Protein AF-B3ERR7-F1 (afdb_monomer_lite)

Foldseek 3Di:
DVVVVVVVVVVVVVVVVVVVVVVLVVLQAADDDPDLLRLLVQLLVLLVQLVVDDDPSNLSSLSSNNNSDDLAQVSVVVSQALQDDDQAREAAPPPPPPQDWDQQPLAARDGHYHYDPDPVPGPVVSVVSPPDPCPVSCVPSPSCPVQVSQQVSCVSRPVLSSLSSLLRNQFRAAAREQVSLVVNARHDDPDLSSLVSLVVDDLSRLLSSLLRNLHYPPSVVCPVVLVVSLVVSCVRPVSSSVSNVVSSVVSVVVVVPDPPPD

Structure (mmCIF, N/CA/C/O backbone):
data_AF-B3ERR7-F1
#
_entry.id   AF-B3ERR7-F1
#
loop_
_atom_site.group_PDB
_atom_site.id
_atom_site.type_symbol
_atom_site.label_atom_id
_atom_site.label_alt_id
_atom_site.label_comp_id
_atom_site.label_asym_id
_atom_site.label_entity_id
_atom_site.label_seq_id
_atom_site.pdbx_PDB_ins_code
_atom_site.Cartn_x
_atom_site.Cartn_y
_atom_site.Cartn_z
_atom_site.occupancy
_atom_site.B_iso_or_equiv
_atom_site.auth_seq_id
_atom_site.auth_comp_id
_atom_site.auth_asym_id
_atom_site.auth_atom_id
_atom_site.pdbx_PDB_model_num
ATOM 1 N N . MET A 1 1 ? -46.313 -15.907 28.725 1.00 54.97 1 MET A N 1
ATOM 2 C CA . MET A 1 1 ? -45.774 -14.521 28.762 1.00 54.97 1 MET A CA 1
ATOM 3 C C . MET A 1 1 ? -44.252 -14.434 28.914 1.00 54.97 1 MET A C 1
ATOM 5 O O . MET A 1 1 ? -43.647 -13.732 28.117 1.00 54.97 1 MET A O 1
ATOM 9 N N . LYS A 1 2 ? -43.607 -15.159 29.847 1.00 57.12 2 LYS A N 1
ATOM 10 C CA . LYS A 1 2 ? -42.141 -15.091 30.083 1.00 57.12 2 LYS A CA 1
ATOM 11 C C . LYS A 1 2 ? -41.253 -15.286 28.838 1.00 57.12 2 LYS A C 1
ATOM 13 O O . LYS A 1 2 ? -40.270 -14.571 28.690 1.00 57.12 2 LYS A O 1
ATOM 18 N N . ASN A 1 3 ? -41.604 -16.198 27.928 1.00 62.94 3 ASN A N 1
ATOM 19 C CA . ASN A 1 3 ? -40.780 -16.460 26.739 1.00 62.94 3 ASN A CA 1
ATOM 20 C C . ASN A 1 3 ? -40.865 -15.337 25.694 1.00 62.94 3 ASN A C 1
ATOM 22 O O . ASN A 1 3 ? -39.843 -14.968 25.130 1.00 62.94 3 ASN A O 1
ATOM 26 N N . LYS A 1 4 ? -42.039 -14.717 25.500 1.00 62.50 4 LYS A N 1
ATOM 27 C CA . LYS A 1 4 ? -42.208 -13.590 24.562 1.00 62.50 4 LYS A CA 1
ATOM 28 C C . LYS A 1 4 ? -41.375 -12.368 24.971 1.00 62.50 4 LYS A C 1
ATOM 30 O O . LYS A 1 4 ? -40.788 -11.725 24.110 1.00 62.50 4 LYS A O 1
ATOM 35 N N . LEU A 1 5 ? -41.260 -12.101 26.275 1.00 70.81 5 LEU A N 1
ATOM 36 C CA . LEU A 1 5 ? -40.432 -11.009 26.795 1.00 70.81 5 LEU A CA 1
ATOM 37 C C . LEU A 1 5 ? -38.931 -11.264 26.562 1.00 70.81 5 LEU A C 1
ATOM 39 O O . LEU A 1 5 ? -38.217 -10.353 26.159 1.00 70.81 5 LEU A O 1
ATOM 43 N N . LYS A 1 6 ? -38.459 -12.509 26.729 1.00 71.94 6 LYS A N 1
ATOM 44 C CA . LYS A 1 6 ? -37.058 -12.885 26.454 1.00 71.94 6 LYS A CA 1
ATOM 45 C C . LYS A 1 6 ? -36.672 -12.694 24.983 1.00 71.94 6 LYS A C 1
ATOM 47 O O . LYS A 1 6 ? -35.605 -12.153 24.711 1.00 71.94 6 LYS A O 1
ATOM 52 N N . TYR A 1 7 ? -37.538 -13.089 24.047 1.00 77.69 7 TYR A N 1
ATOM 53 C CA . TYR A 1 7 ? -37.285 -12.886 22.614 1.00 77.69 7 TYR A CA 1
ATOM 54 C C . TYR A 1 7 ? -37.274 -11.405 22.226 1.00 77.69 7 TYR A C 1
ATOM 56 O O . TYR A 1 7 ? -36.440 -10.999 21.423 1.00 77.69 7 TYR A O 1
ATOM 64 N N . LEU A 1 8 ? -38.142 -10.590 22.834 1.00 79.50 8 LEU A N 1
ATOM 65 C CA . LEU A 1 8 ? -38.173 -9.148 22.590 1.00 79.50 8 LEU A CA 1
ATOM 66 C C . LEU A 1 8 ? -36.875 -8.464 23.053 1.00 79.50 8 LEU A C 1
ATOM 68 O O . LEU A 1 8 ? -36.315 -7.649 22.325 1.00 79.50 8 LEU A O 1
ATOM 72 N N . VAL A 1 9 ? -36.358 -8.839 24.230 1.00 79.44 9 VAL A N 1
ATOM 73 C CA . VAL A 1 9 ? -35.077 -8.324 24.747 1.00 79.44 9 VAL A CA 1
ATOM 74 C C . VAL A 1 9 ? -33.904 -8.764 23.867 1.00 79.44 9 VAL A C 1
ATOM 76 O O . VAL A 1 9 ? -33.027 -7.954 23.578 1.00 79.44 9 VAL A O 1
ATOM 79 N N . LEU A 1 10 ? -33.899 -10.011 23.383 1.00 80.69 10 LEU A N 1
ATOM 80 C CA . LEU A 1 10 ? -32.856 -10.507 22.481 1.00 80.69 10 LEU A CA 1
ATOM 81 C C . LEU A 1 10 ? -32.859 -9.761 21.134 1.00 80.69 10 LEU A C 1
ATOM 83 O O . LEU A 1 10 ? -31.805 -9.359 20.654 1.00 80.69 10 LEU A O 1
ATOM 87 N N . 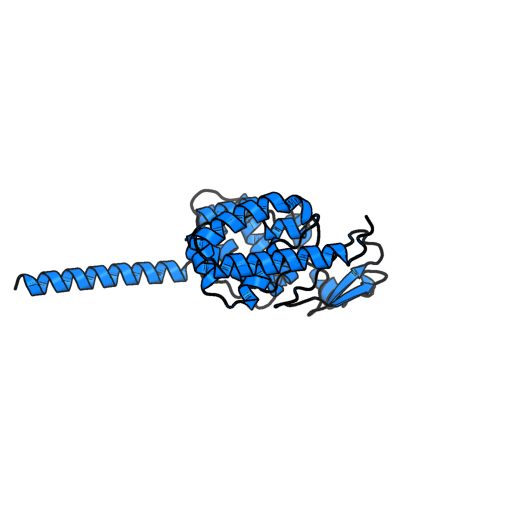LEU A 1 11 ? -34.038 -9.514 20.555 1.00 76.69 11 LEU A N 1
ATOM 88 C CA . LEU A 1 11 ? -34.196 -8.731 19.323 1.00 76.69 11 LEU A CA 1
ATOM 89 C C . LEU A 1 11 ? -33.764 -7.271 19.496 1.00 76.69 11 LEU A C 1
ATOM 91 O O . LEU A 1 11 ? -33.140 -6.706 18.599 1.00 76.69 11 LEU A O 1
ATOM 95 N N . LEU A 1 12 ? -34.061 -6.655 20.643 1.00 76.88 12 LEU A N 1
ATOM 96 C CA . LEU A 1 12 ? -33.599 -5.302 20.963 1.00 76.88 12 LEU A CA 1
ATOM 97 C C . LEU A 1 12 ? -32.074 -5.252 21.115 1.00 76.88 12 LEU A C 1
ATOM 99 O O . LEU A 1 12 ? -31.444 -4.355 20.564 1.00 76.88 12 LEU A O 1
ATOM 103 N N . LEU A 1 13 ? -31.469 -6.238 21.783 1.00 75.62 13 LEU A N 1
ATOM 104 C CA . LEU A 1 13 ? -30.012 -6.345 21.910 1.00 75.62 13 LEU A CA 1
ATOM 105 C C . LEU A 1 13 ? -29.328 -6.535 20.552 1.00 75.62 13 LEU A C 1
ATOM 107 O O . LEU A 1 13 ? -28.341 -5.858 20.277 1.00 75.62 13 LEU A O 1
ATOM 111 N N . ILE A 1 14 ? -29.874 -7.388 19.681 1.00 74.31 14 ILE A N 1
ATOM 112 C CA . ILE A 1 14 ? -29.355 -7.579 18.319 1.00 74.31 14 ILE A CA 1
ATOM 113 C C . ILE A 1 14 ? -29.457 -6.276 17.519 1.00 74.31 14 ILE A C 1
ATOM 115 O O . ILE A 1 14 ? -28.476 -5.873 16.905 1.00 74.31 14 ILE A O 1
ATOM 119 N N . ASN A 1 15 ? -30.587 -5.564 17.568 1.00 62.25 15 ASN A N 1
ATOM 120 C CA . ASN A 1 15 ? -30.732 -4.285 16.863 1.00 62.25 15 ASN A CA 1
ATOM 121 C C . ASN A 1 15 ? -29.777 -3.204 17.391 1.00 62.25 15 ASN A C 1
ATOM 123 O O . ASN A 1 15 ? -29.202 -2.455 16.603 1.00 62.25 15 ASN A O 1
ATOM 127 N N . VAL A 1 16 ? -29.552 -3.141 18.708 1.00 66.00 16 VAL A N 1
ATOM 128 C CA . VAL A 1 16 ? -28.568 -2.221 19.299 1.00 66.00 16 VAL A CA 1
ATOM 129 C C . VAL A 1 16 ? -27.155 -2.572 18.824 1.00 66.00 16 VAL A C 1
ATOM 131 O O . VAL A 1 16 ? -26.445 -1.680 18.359 1.00 66.00 16 VAL A O 1
ATOM 134 N N . LEU A 1 17 ? -26.771 -3.852 18.843 1.00 59.16 17 LEU A N 1
ATOM 135 C CA . LEU A 1 17 ? -25.466 -4.322 18.360 1.00 59.16 17 LEU A CA 1
ATOM 136 C C . LEU A 1 17 ? -25.261 -4.046 16.861 1.00 59.16 17 LEU A C 1
ATOM 138 O O . LEU A 1 17 ? -24.210 -3.542 16.468 1.00 59.16 17 LEU A O 1
ATOM 142 N N . VAL A 1 18 ? -26.277 -4.294 16.030 1.00 61.66 18 VAL A N 1
ATOM 143 C CA . VAL A 1 18 ? -26.238 -4.014 14.583 1.00 61.66 18 VAL A CA 1
ATOM 144 C C . VAL A 1 18 ? -26.143 -2.507 14.319 1.00 61.66 18 VAL A C 1
ATOM 146 O O . VAL A 1 18 ? -25.335 -2.074 13.500 1.00 61.66 18 VAL A O 1
ATOM 149 N N . SER A 1 19 ? -26.893 -1.682 15.058 1.00 55.91 19 SER A N 1
ATOM 150 C CA . SER A 1 19 ? -26.858 -0.220 14.901 1.00 55.91 19 SER A CA 1
ATOM 151 C C . SER A 1 19 ? -25.518 0.404 15.317 1.00 55.91 19 SER A C 1
ATOM 153 O O . SER A 1 19 ? -25.062 1.367 14.695 1.00 55.91 19 SER A O 1
ATOM 155 N N . GLN A 1 20 ? -24.855 -0.153 16.339 1.00 55.50 20 GLN A N 1
ATOM 156 C CA . GLN A 1 20 ? -23.507 0.254 16.740 1.00 55.50 20 GLN A CA 1
ATOM 157 C C . GLN A 1 20 ? -22.457 -0.188 15.711 1.00 55.50 20 GLN A C 1
ATOM 159 O O . GLN A 1 20 ? -21.573 0.605 15.385 1.00 55.50 20 GLN A O 1
ATOM 164 N N . GLY A 1 21 ? -22.606 -1.386 15.132 1.00 53.59 21 GLY A N 1
ATOM 165 C CA . GLY A 1 21 ? -21.770 -1.869 14.028 1.00 53.59 21 GLY A CA 1
ATOM 166 C C . GLY A 1 21 ? -21.849 -0.982 12.779 1.00 53.59 21 GLY A C 1
ATOM 167 O O . GLY A 1 21 ? -20.812 -0.578 12.255 1.00 53.59 21 GLY A O 1
ATOM 168 N N . CYS A 1 22 ? -23.055 -0.582 12.355 1.00 52.47 22 CYS A N 1
ATOM 169 C CA . CYS A 1 22 ? -23.234 0.322 11.209 1.00 52.47 22 CYS A CA 1
ATOM 170 C C . CYS A 1 22 ? -22.610 1.709 11.443 1.00 52.47 22 CYS A C 1
ATOM 172 O O . CYS A 1 22 ? -21.878 2.202 10.589 1.00 52.47 22 CYS A O 1
ATOM 174 N N . LYS A 1 23 ? -22.809 2.321 12.622 1.00 54.34 23 LYS A N 1
ATOM 175 C CA . LYS A 1 23 ? -22.212 3.637 12.939 1.00 54.34 23 LYS A CA 1
ATOM 176 C C . LYS A 1 23 ? -20.684 3.614 12.993 1.00 54.34 23 LYS A C 1
ATOM 178 O O . LYS A 1 23 ? -20.038 4.628 12.730 1.00 54.34 23 LYS A O 1
ATOM 183 N N . GLN A 1 24 ? -20.096 2.481 13.369 1.00 54.16 24 GLN A N 1
ATOM 184 C CA . GLN A 1 24 ? -18.646 2.325 13.404 1.00 54.16 24 GLN A CA 1
ATOM 185 C C . GLN A 1 24 ? -18.055 2.232 11.991 1.00 54.16 24 GLN A C 1
ATOM 187 O O . GLN A 1 24 ? -16.945 2.714 11.776 1.00 54.16 24 GLN A O 1
ATOM 192 N N . GLN A 1 25 ? -18.807 1.691 11.028 1.00 57.28 25 GLN A N 1
ATOM 193 C CA . GLN A 1 25 ? -18.384 1.563 9.635 1.00 57.28 25 GLN A CA 1
ATOM 194 C C . GLN A 1 25 ? -18.375 2.915 8.900 1.00 57.28 25 GLN A C 1
ATOM 196 O O . GLN A 1 25 ? -17.403 3.212 8.206 1.00 57.28 25 GLN A O 1
ATOM 201 N N . ASP A 1 26 ? -19.363 3.783 9.147 1.00 67.06 26 ASP A N 1
ATOM 202 C CA . ASP A 1 26 ? -19.440 5.119 8.527 1.00 67.06 26 ASP A CA 1
ATOM 203 C C . ASP A 1 26 ? -18.240 6.014 8.880 1.00 67.06 26 ASP A C 1
ATOM 205 O O . ASP A 1 26 ? -17.776 6.817 8.066 1.00 67.06 26 ASP A O 1
ATOM 209 N N . LYS A 1 27 ? -17.687 5.844 10.087 1.00 86.19 27 LYS A N 1
ATOM 210 C CA . LYS A 1 27 ? -16.553 6.628 10.600 1.00 86.19 27 LYS A CA 1
ATOM 211 C C . LYS A 1 27 ? -15.258 6.422 9.803 1.00 86.19 27 LYS A C 1
ATOM 213 O O . LYS A 1 27 ? -14.428 7.332 9.749 1.00 86.19 27 LYS A O 1
ATOM 218 N N . TYR A 1 28 ? -15.075 5.248 9.203 1.00 90.38 28 TYR A N 1
ATOM 219 C CA . TYR A 1 28 ? -13.837 4.841 8.530 1.00 90.38 28 TYR A CA 1
ATOM 220 C C . TYR A 1 28 ? -14.032 4.681 7.019 1.00 90.38 28 TYR A C 1
ATOM 222 O O . TYR A 1 28 ? -13.564 3.723 6.399 1.00 90.38 28 TYR A O 1
ATOM 230 N N . THR A 1 29 ? -14.774 5.621 6.440 1.00 90.12 29 THR A N 1
ATOM 231 C CA . THR A 1 29 ? -15.081 5.662 5.012 1.00 90.12 29 THR A CA 1
ATOM 232 C C . THR A 1 29 ? -14.018 6.450 4.263 1.00 90.12 29 THR A C 1
ATOM 234 O O . THR A 1 29 ? -13.590 7.508 4.721 1.00 90.12 29 THR A O 1
ATOM 237 N N . ASP A 1 30 ? -13.609 5.951 3.098 1.00 92.12 30 ASP A N 1
ATOM 238 C CA . ASP A 1 30 ? -12.632 6.638 2.258 1.00 92.12 30 ASP A CA 1
ATOM 239 C C . ASP A 1 30 ? -13.174 7.984 1.781 1.00 92.12 30 ASP A C 1
ATOM 241 O O . ASP A 1 30 ? -14.280 8.079 1.241 1.00 92.12 30 ASP A O 1
ATOM 245 N N . GLU A 1 31 ? -12.365 9.021 1.954 1.00 93.81 31 GLU A N 1
ATOM 246 C CA . GLU A 1 31 ? -12.679 10.347 1.452 1.00 93.81 31 GLU A CA 1
ATOM 247 C C . GLU A 1 31 ? -12.502 10.380 -0.074 1.00 93.81 31 GLU A C 1
ATOM 249 O O . GLU A 1 31 ? -11.536 9.845 -0.644 1.00 93.81 31 GLU A O 1
ATOM 254 N N . LYS A 1 32 ? -13.477 10.992 -0.752 1.00 93.44 32 LYS A N 1
ATOM 255 C CA . LYS A 1 32 ? -13.465 11.172 -2.204 1.00 93.44 32 LYS A CA 1
ATOM 256 C C . LYS A 1 32 ? -12.764 12.479 -2.546 1.00 93.44 32 LYS A C 1
ATOM 258 O O . LYS A 1 32 ? -12.966 13.484 -1.876 1.00 93.44 32 LYS A O 1
ATOM 263 N N . PHE A 1 33 ? -11.966 12.447 -3.605 1.00 89.94 33 PHE A N 1
ATOM 264 C CA . PHE A 1 33 ? -11.248 13.609 -4.109 1.00 89.94 33 PHE A CA 1
ATOM 265 C C . PHE A 1 33 ? -11.387 13.651 -5.621 1.00 89.94 33 PHE A C 1
ATOM 267 O O . PHE A 1 33 ? -11.267 12.612 -6.270 1.00 89.94 33 PHE A O 1
ATOM 274 N N . ASP A 1 34 ? -11.572 14.850 -6.160 1.00 87.75 34 ASP A N 1
ATOM 275 C CA . ASP A 1 34 ? -11.689 15.067 -7.604 1.00 87.75 34 ASP A CA 1
ATOM 276 C C . ASP A 1 34 ? -10.325 15.007 -8.313 1.00 87.75 34 ASP A C 1
ATOM 278 O O . ASP A 1 34 ? -10.256 14.882 -9.532 1.00 87.75 34 ASP A O 1
ATOM 282 N N . SER A 1 35 ? -9.219 15.078 -7.558 1.00 85.62 35 SER A N 1
ATOM 283 C CA . SER A 1 35 ? -7.857 14.993 -8.091 1.00 85.62 35 SER A CA 1
ATOM 284 C C . SER A 1 35 ? -6.853 14.416 -7.088 1.00 85.62 35 SER A C 1
ATOM 286 O O . SER A 1 35 ? -7.028 14.495 -5.865 1.00 85.62 35 SER A O 1
ATOM 288 N N . ILE A 1 36 ? -5.743 13.875 -7.607 1.00 82.94 36 ILE A N 1
ATOM 289 C CA . ILE A 1 36 ? -4.610 13.411 -6.789 1.00 82.94 36 ILE A CA 1
ATOM 290 C C . ILE A 1 36 ? -4.008 14.569 -5.987 1.00 82.94 36 ILE A C 1
ATOM 292 O O . ILE A 1 36 ? -3.658 14.396 -4.819 1.00 82.94 36 ILE A O 1
ATOM 296 N N . VAL A 1 37 ? -3.932 15.761 -6.585 1.00 79.06 37 VAL A N 1
ATOM 297 C CA . VAL A 1 37 ? -3.446 16.977 -5.921 1.00 79.06 37 VAL A CA 1
ATOM 298 C C . VAL A 1 37 ? -4.323 17.314 -4.718 1.00 79.06 37 VAL A C 1
ATOM 300 O O . VAL A 1 37 ? -3.797 17.548 -3.631 1.00 79.06 37 VAL A O 1
ATOM 303 N N . GLY A 1 38 ? -5.651 17.255 -4.871 1.00 83.31 38 GLY A N 1
ATOM 304 C CA . GLY A 1 38 ? -6.594 17.458 -3.771 1.00 83.31 38 GLY A CA 1
ATOM 305 C C . GLY A 1 38 ? -6.361 16.476 -2.621 1.00 83.31 38 GLY A C 1
ATOM 306 O O . GLY A 1 38 ? -6.223 16.893 -1.468 1.00 83.31 38 GLY A O 1
ATOM 307 N N . ARG A 1 39 ? -6.210 15.181 -2.937 1.00 88.00 39 ARG A N 1
ATOM 308 C CA . ARG A 1 39 ? -5.894 14.143 -1.940 1.00 88.00 39 ARG A CA 1
ATOM 309 C C . ARG A 1 39 ? -4.552 14.399 -1.246 1.00 88.00 39 ARG A C 1
ATOM 311 O O . ARG A 1 39 ? -4.468 14.301 -0.022 1.00 88.00 39 ARG A O 1
ATOM 318 N N . ARG A 1 40 ? -3.507 14.775 -1.992 1.00 82.06 40 ARG A N 1
ATOM 319 C CA . ARG A 1 40 ? -2.177 15.097 -1.444 1.00 82.06 40 ARG A CA 1
ATOM 320 C C . ARG A 1 40 ? -2.237 16.283 -0.481 1.00 82.06 40 ARG A C 1
ATOM 322 O O . ARG A 1 40 ? -1.699 16.202 0.622 1.00 82.06 40 ARG A O 1
ATOM 329 N N . LEU A 1 41 ? -2.909 17.368 -0.869 1.00 81.25 41 LEU A N 1
ATOM 330 C CA . LEU A 1 41 ? -3.075 18.556 -0.026 1.00 81.25 41 LEU A CA 1
ATOM 331 C C . LEU A 1 41 ? -3.850 18.237 1.259 1.00 81.25 41 LEU A C 1
ATOM 333 O O . LEU A 1 41 ? -3.479 18.722 2.330 1.00 81.25 41 LEU A O 1
ATOM 337 N N . ALA A 1 42 ? -4.880 17.392 1.179 1.00 87.94 42 ALA A N 1
ATOM 338 C CA . ALA A 1 42 ? -5.620 16.935 2.352 1.00 87.94 42 ALA A CA 1
ATOM 339 C C . ALA A 1 42 ? -4.739 16.112 3.303 1.00 87.94 42 ALA A C 1
ATOM 341 O O . ALA A 1 42 ? -4.685 16.418 4.495 1.00 87.94 42 ALA A O 1
ATOM 342 N N . LEU A 1 43 ? -3.981 15.140 2.783 1.00 86.50 43 LEU A N 1
ATOM 343 C CA . LEU A 1 43 ? -3.043 14.339 3.577 1.00 86.50 43 LEU A CA 1
ATOM 344 C C . LEU A 1 43 ? -2.003 15.211 4.292 1.00 86.50 43 LEU A C 1
ATOM 346 O O . LEU A 1 43 ? -1.787 15.043 5.491 1.00 86.50 43 LEU A O 1
ATOM 350 N N . LEU A 1 44 ? -1.411 16.186 3.595 1.00 81.06 44 LEU A N 1
ATOM 351 C CA . LEU A 1 44 ? -0.452 17.129 4.184 1.00 81.06 44 LEU A CA 1
ATOM 352 C C . LEU A 1 44 ? -1.094 18.010 5.261 1.00 81.06 44 LEU A C 1
ATOM 354 O O . LEU A 1 44 ? -0.529 18.196 6.341 1.00 81.06 44 LEU A O 1
ATOM 358 N N . LYS A 1 45 ? -2.302 18.520 5.000 1.00 86.06 45 LYS A N 1
ATOM 359 C CA . LYS A 1 45 ? -3.080 19.296 5.973 1.00 86.06 45 LYS A CA 1
ATOM 360 C C . LYS A 1 45 ? -3.371 18.477 7.229 1.00 86.06 45 LYS A C 1
ATOM 362 O O . LYS A 1 45 ? -3.225 18.996 8.335 1.00 86.06 45 LYS A O 1
ATOM 367 N N . TYR A 1 46 ? -3.784 17.221 7.078 1.00 90.19 46 TYR A N 1
ATOM 368 C CA . TYR A 1 46 ? -4.086 16.344 8.207 1.00 90.19 46 TYR A CA 1
ATOM 369 C C . TYR A 1 46 ? -2.828 15.944 8.967 1.00 90.19 46 TYR A C 1
ATOM 371 O O . TYR A 1 46 ? -2.845 16.031 10.189 1.00 90.19 46 TYR A O 1
ATOM 379 N N . ALA A 1 47 ? -1.727 15.625 8.282 1.00 85.00 47 ALA A N 1
ATOM 380 C CA . ALA A 1 47 ? -0.435 15.374 8.919 1.00 85.00 47 ALA A CA 1
ATOM 381 C C . ALA A 1 47 ? -0.001 16.564 9.784 1.00 85.00 47 ALA A C 1
ATOM 383 O O . ALA A 1 47 ? 0.224 16.404 10.982 1.00 85.00 47 ALA A O 1
ATOM 384 N N . LYS A 1 48 ? 0.003 17.782 9.224 1.00 84.62 48 LYS A N 1
ATOM 385 C CA . LYS A 1 48 ? 0.303 19.012 9.976 1.00 84.62 48 LYS A CA 1
ATOM 386 C C . LYS A 1 48 ? -0.582 19.139 11.218 1.00 84.62 48 LYS A C 1
ATOM 388 O O . LYS A 1 48 ? -0.087 19.382 12.314 1.00 84.62 48 LYS A O 1
ATOM 393 N N . LYS A 1 49 ? -1.892 18.927 11.066 1.00 89.81 49 LYS A N 1
ATOM 394 C CA . LYS A 1 49 ? -2.839 19.011 12.183 1.00 89.81 49 LYS A CA 1
ATOM 395 C C . LYS A 1 49 ? -2.648 17.918 13.232 1.00 89.81 49 LYS A C 1
ATOM 397 O O . LYS A 1 49 ? -2.885 18.198 14.402 1.00 89.81 49 LYS A O 1
ATOM 402 N N . ILE A 1 50 ? -2.200 16.721 12.854 1.00 90.38 50 ILE A N 1
ATOM 403 C CA . ILE A 1 50 ? -1.813 15.665 13.799 1.00 90.38 50 ILE A CA 1
ATOM 404 C C . ILE A 1 50 ? -0.659 16.166 14.672 1.00 90.38 50 ILE A C 1
ATOM 406 O O . ILE A 1 50 ? -0.788 16.139 15.891 1.00 90.38 50 ILE A O 1
ATOM 410 N N . TYR A 1 51 ? 0.414 16.699 14.079 1.00 86.00 51 TYR A N 1
ATOM 411 C CA . TYR A 1 51 ? 1.562 17.223 14.837 1.00 86.00 51 TYR A CA 1
ATOM 412 C C . TYR A 1 51 ? 1.229 18.441 15.713 1.00 86.00 51 TYR A C 1
ATOM 414 O O . TYR A 1 51 ? 1.849 18.629 16.751 1.00 86.00 51 TYR A O 1
ATOM 422 N N . GLU A 1 52 ? 0.253 19.260 15.318 1.00 88.44 52 GLU A N 1
ATOM 423 C CA . GLU A 1 52 ? -0.190 20.446 16.070 1.00 88.44 52 GLU A CA 1
ATOM 424 C C . GLU A 1 52 ? -1.251 20.147 17.146 1.00 88.44 52 GLU A C 1
ATOM 426 O O . GLU A 1 52 ? -1.740 21.075 17.794 1.00 88.44 52 GLU A O 1
ATOM 431 N N . SER A 1 53 ? -1.697 18.896 17.300 1.00 92.44 53 SER A N 1
ATOM 432 C CA . SER A 1 53 ? -2.822 18.574 18.182 1.00 92.44 53 SER A CA 1
ATOM 433 C C . SER A 1 53 ? -2.578 17.380 19.093 1.00 92.44 53 SER A C 1
ATOM 435 O O . SER A 1 53 ? -1.777 16.489 18.819 1.00 92.44 53 SER A O 1
ATOM 437 N N . GLU A 1 54 ? -3.351 17.350 20.179 1.00 94.38 54 GLU A N 1
ATOM 438 C CA . GLU A 1 54 ? -3.320 16.307 21.200 1.00 94.38 54 GLU A CA 1
ATOM 439 C C . GLU A 1 54 ? -4.727 15.760 21.489 1.00 94.38 54 GLU A C 1
ATOM 441 O O . GLU A 1 54 ? -5.752 16.288 21.029 1.00 94.38 54 GLU A O 1
ATOM 446 N N . GLY A 1 55 ? -4.781 14.667 22.256 1.00 95.50 55 GLY A N 1
ATOM 447 C CA . GLY A 1 55 ? -6.014 14.094 22.789 1.00 95.50 55 GLY A CA 1
ATOM 448 C C . GLY A 1 55 ? -7.074 13.811 21.720 1.00 95.50 55 GLY A C 1
ATOM 449 O O . GLY A 1 55 ? -6.825 13.136 20.719 1.00 95.50 55 GLY A O 1
ATOM 450 N N . LYS A 1 56 ? -8.295 14.315 21.939 1.00 95.94 56 LYS A N 1
ATOM 451 C CA . LYS A 1 56 ? -9.436 14.078 21.039 1.00 95.94 56 LYS A CA 1
ATOM 452 C C . LYS A 1 56 ? -9.217 14.669 19.641 1.00 95.94 56 LYS A C 1
ATOM 454 O O . LYS A 1 56 ? -9.519 13.997 18.659 1.00 95.94 56 LYS A O 1
ATOM 459 N N . LYS A 1 57 ? -8.648 15.877 19.546 1.00 96.19 57 LYS A N 1
ATOM 460 C CA . LYS A 1 57 ? -8.389 16.545 18.258 1.00 96.19 57 LYS A CA 1
ATOM 461 C C . LYS A 1 57 ? -7.382 15.758 17.419 1.00 96.19 57 LYS A C 1
ATOM 463 O O . LYS A 1 57 ? -7.619 15.551 16.233 1.00 96.19 57 LYS A O 1
ATOM 468 N N . ARG A 1 58 ? -6.318 15.239 18.042 1.00 94.88 58 ARG A N 1
ATOM 469 C CA . ARG A 1 58 ? -5.343 14.371 17.362 1.00 94.88 58 ARG A CA 1
ATOM 470 C C . ARG A 1 58 ? -6.004 13.128 16.777 1.00 94.88 58 ARG A C 1
ATOM 472 O O . ARG A 1 58 ? -5.840 12.849 15.593 1.00 94.88 58 ARG A O 1
ATOM 479 N N . LYS A 1 59 ? -6.826 12.431 17.574 1.00 95.88 59 LYS A N 1
ATOM 480 C CA . LYS A 1 59 ? -7.580 11.245 17.126 1.00 95.88 59 LYS A CA 1
ATOM 481 C C . LYS A 1 59 ? -8.471 11.541 15.920 1.00 95.88 59 LYS A C 1
ATOM 483 O O . LYS A 1 59 ? -8.516 10.740 14.992 1.00 95.88 59 LYS A O 1
ATOM 488 N N . GLU A 1 60 ? -9.153 12.684 15.906 1.00 96.38 60 GLU A N 1
ATOM 489 C CA . GLU A 1 60 ? -9.976 13.103 14.764 1.00 96.38 60 GLU A CA 1
ATOM 490 C C . GLU A 1 60 ? -9.144 13.280 13.486 1.00 96.38 60 GLU A C 1
ATOM 492 O O . GLU A 1 60 ? -9.558 12.819 12.422 1.00 96.38 60 GLU A O 1
ATOM 497 N N . TYR A 1 61 ? -7.958 13.889 13.574 1.00 95.31 61 TYR A N 1
ATOM 498 C CA . TYR A 1 61 ? -7.088 14.051 12.407 1.00 95.31 61 TYR A CA 1
ATOM 499 C C . TYR A 1 61 ? -6.399 12.757 11.968 1.00 95.31 61 TYR A C 1
ATOM 501 O O . TYR A 1 61 ? -6.235 12.569 10.766 1.00 95.31 61 TYR A O 1
ATOM 509 N N . LEU A 1 62 ? -6.079 11.839 12.885 1.00 93.94 62 LEU A N 1
ATOM 510 C CA . LEU A 1 62 ? -5.607 10.490 12.540 1.00 93.94 62 LEU A CA 1
ATOM 511 C C . LEU A 1 62 ? -6.652 9.733 11.709 1.00 93.94 62 LEU A C 1
ATOM 513 O O . LEU A 1 62 ? -6.317 9.117 10.701 1.00 93.94 62 LEU A O 1
ATOM 517 N N . ILE A 1 63 ? -7.933 9.833 12.081 1.00 95.88 63 ILE A N 1
ATOM 518 C CA . ILE A 1 63 ? -9.035 9.218 11.323 1.00 95.88 63 ILE A CA 1
ATOM 519 C C . ILE A 1 63 ? -9.192 9.881 9.952 1.00 95.88 63 ILE A C 1
ATOM 521 O O . ILE A 1 63 ? -9.308 9.179 8.953 1.00 95.88 63 ILE A O 1
ATOM 525 N N . LYS A 1 64 ? -9.150 11.218 9.875 1.00 95.75 64 LYS A N 1
ATOM 526 C CA . LYS A 1 64 ? -9.201 11.934 8.586 1.00 95.75 64 LYS A CA 1
ATOM 527 C C . LYS A 1 64 ? -8.029 11.566 7.681 1.00 95.75 64 LYS A C 1
ATOM 529 O O . LYS A 1 64 ? -8.230 11.317 6.499 1.00 95.75 64 LYS A O 1
ATOM 534 N N . TYR A 1 65 ? -6.825 11.461 8.240 1.00 92.62 65 TYR A N 1
ATOM 535 C CA . TYR A 1 65 ? -5.651 11.000 7.509 1.00 92.62 65 TYR A CA 1
ATOM 536 C C . TYR A 1 65 ? -5.856 9.580 6.973 1.00 92.62 65 TYR A C 1
ATOM 538 O O . TYR A 1 65 ? -5.653 9.349 5.785 1.00 92.62 65 TYR A O 1
ATOM 546 N N . PHE A 1 66 ? -6.329 8.647 7.807 1.00 93.31 66 PHE A N 1
ATOM 547 C CA . PHE A 1 66 ? -6.646 7.285 7.372 1.00 93.31 66 PHE A CA 1
ATOM 548 C C . PHE A 1 66 ? -7.700 7.257 6.261 1.00 93.31 66 PHE A C 1
ATOM 550 O O . PHE A 1 66 ? -7.541 6.519 5.293 1.00 93.31 66 PHE A O 1
ATOM 557 N N . ASN A 1 67 ? -8.757 8.062 6.368 1.00 95.12 67 ASN A N 1
ATOM 558 C CA . ASN A 1 67 ? -9.826 8.136 5.372 1.00 95.12 67 ASN A CA 1
ATOM 559 C C . ASN A 1 67 ? -9.334 8.740 4.045 1.00 95.12 67 ASN A C 1
ATOM 561 O O . ASN A 1 67 ? -9.744 8.274 2.984 1.00 95.12 67 ASN A O 1
ATOM 565 N N . ALA A 1 68 ? -8.414 9.707 4.092 1.00 93.06 68 ALA A N 1
ATOM 566 C CA . ALA A 1 68 ? -7.775 10.284 2.909 1.00 93.06 68 ALA A CA 1
ATOM 567 C C . ALA A 1 68 ? -6.676 9.393 2.301 1.00 93.06 68 ALA A C 1
ATOM 569 O O . ALA A 1 68 ? -6.351 9.534 1.119 1.00 93.06 68 ALA A O 1
ATOM 570 N N . PHE A 1 69 ? -6.099 8.480 3.089 1.00 90.88 69 PHE A N 1
ATOM 571 C CA . PHE A 1 69 ? -5.087 7.540 2.618 1.00 90.88 69 PHE A CA 1
ATOM 572 C C . PHE A 1 69 ? -5.696 6.585 1.573 1.00 90.88 69 PHE A C 1
ATOM 574 O O . PHE A 1 69 ? -6.788 6.043 1.804 1.00 90.88 69 PHE A O 1
ATOM 581 N N . PRO A 1 70 ? -5.021 6.374 0.427 1.00 89.62 70 PRO A N 1
ATOM 582 C CA . PRO A 1 70 ? -5.558 5.602 -0.690 1.00 89.62 70 PRO A CA 1
ATOM 583 C C . PRO A 1 70 ? -5.808 4.133 -0.336 1.00 89.62 70 PRO A C 1
ATOM 585 O O . PRO A 1 70 ? -5.205 3.575 0.582 1.00 89.62 70 PRO A O 1
ATOM 588 N N . ARG A 1 71 ? -6.694 3.502 -1.112 1.00 90.31 71 ARG A N 1
ATOM 589 C CA . ARG A 1 71 ? -7.024 2.071 -1.013 1.00 90.31 71 ARG A CA 1
ATOM 590 C C . ARG A 1 71 ? -6.445 1.247 -2.168 1.00 90.31 71 ARG A C 1
ATOM 592 O O . ARG A 1 71 ? -6.593 0.036 -2.172 1.00 90.31 71 ARG A O 1
ATOM 599 N N . ASP A 1 72 ? -5.770 1.874 -3.120 1.00 89.81 72 ASP A N 1
ATOM 600 C CA . ASP A 1 72 ? -5.192 1.223 -4.293 1.00 89.81 72 ASP A CA 1
ATOM 601 C C . ASP A 1 72 ? -3.756 1.696 -4.534 1.00 89.81 72 ASP A C 1
ATOM 603 O O . ASP A 1 72 ? -3.388 2.833 -4.207 1.00 89.81 72 ASP A O 1
ATOM 607 N N . PHE A 1 73 ? -2.946 0.812 -5.117 1.00 86.56 73 PHE A N 1
ATOM 608 C CA . PHE A 1 73 ? -1.535 1.089 -5.352 1.00 86.56 73 PHE A CA 1
ATOM 609 C C . PHE A 1 73 ? -1.307 2.227 -6.355 1.00 86.56 73 PHE A C 1
ATOM 611 O O . PHE A 1 73 ? -0.431 3.054 -6.127 1.00 86.56 73 PHE A O 1
ATOM 618 N N . LYS A 1 74 ? -2.096 2.327 -7.436 1.00 86.50 74 LYS A N 1
ATOM 619 C CA . LYS A 1 74 ? -1.919 3.367 -8.469 1.00 86.50 74 LYS A CA 1
ATOM 620 C C . LYS A 1 74 ? -2.043 4.769 -7.873 1.00 86.50 74 LYS A C 1
ATOM 622 O O . LYS A 1 74 ? -1.174 5.617 -8.072 1.00 86.50 74 LYS A O 1
ATOM 627 N N . THR A 1 75 ? -3.078 5.006 -7.073 1.00 86.44 75 THR A N 1
ATOM 628 C CA . THR A 1 75 ? -3.245 6.291 -6.391 1.00 86.44 75 THR A CA 1
ATOM 629 C C . THR A 1 75 ? -2.154 6.521 -5.353 1.00 86.44 75 THR A C 1
ATOM 631 O O . THR A 1 75 ? -1.643 7.634 -5.235 1.00 86.44 75 THR A O 1
ATOM 634 N N . PHE A 1 76 ? -1.773 5.484 -4.603 1.00 84.19 76 PHE A N 1
ATOM 635 C CA . PHE A 1 76 ? -0.647 5.572 -3.677 1.00 84.19 76 PHE A CA 1
ATOM 636 C C . PHE A 1 76 ? 0.652 5.970 -4.389 1.00 84.19 76 PHE A C 1
ATOM 638 O O . PHE A 1 76 ? 1.337 6.889 -3.941 1.00 84.19 76 PHE A O 1
ATOM 645 N N . PHE A 1 77 ? 0.954 5.363 -5.531 1.00 80.50 77 PHE A N 1
ATOM 646 C CA . PHE A 1 77 ? 2.103 5.699 -6.359 1.00 80.50 77 PHE A CA 1
ATOM 647 C C . PHE A 1 77 ? 2.052 7.167 -6.803 1.00 80.50 77 PHE A C 1
ATOM 649 O O . PHE A 1 77 ? 2.972 7.931 -6.515 1.00 80.50 77 PHE A O 1
ATOM 656 N N . HIS A 1 78 ? 0.940 7.609 -7.394 1.00 79.50 78 HIS A N 1
ATOM 657 C CA . HIS A 1 78 ? 0.760 9.000 -7.826 1.00 79.50 78 HIS A CA 1
ATOM 658 C C . HIS A 1 78 ? 0.874 10.016 -6.682 1.00 79.50 78 HIS A C 1
ATOM 660 O O . HIS A 1 78 ? 1.332 11.135 -6.889 1.00 79.50 78 HIS A O 1
ATOM 666 N N . LEU A 1 79 ? 0.524 9.658 -5.444 1.00 78.88 79 LEU A N 1
ATOM 667 C CA . LEU A 1 79 ? 0.726 10.554 -4.302 1.00 78.88 79 LEU A CA 1
ATOM 668 C C . LEU A 1 79 ? 2.207 10.787 -3.977 1.00 78.88 79 LEU A C 1
ATOM 670 O O . LEU A 1 79 ? 2.537 11.896 -3.549 1.00 78.88 79 LEU A O 1
ATOM 674 N N . ASN A 1 80 ? 3.072 9.797 -4.210 1.00 73.88 80 ASN A N 1
ATOM 675 C CA . ASN A 1 80 ? 4.492 9.825 -3.844 1.00 73.88 80 ASN A CA 1
ATOM 676 C C . ASN A 1 80 ? 5.401 10.477 -4.898 1.00 73.88 80 ASN A C 1
ATOM 678 O O . ASN A 1 80 ? 6.482 10.956 -4.553 1.00 73.88 80 ASN A O 1
ATOM 682 N N . TYR A 1 81 ? 4.961 10.544 -6.155 1.00 72.69 81 TYR A N 1
ATOM 683 C CA . TYR A 1 81 ? 5.724 11.141 -7.254 1.00 72.69 81 TYR A CA 1
ATOM 684 C C . TYR A 1 81 ? 5.085 12.458 -7.708 1.00 72.69 81 TYR A C 1
ATOM 686 O O . TYR A 1 81 ? 3.870 12.567 -7.822 1.00 72.69 81 TYR A O 1
ATOM 694 N N . ASN A 1 82 ? 5.887 13.499 -7.940 1.00 68.19 82 ASN A N 1
ATOM 695 C CA . ASN A 1 82 ? 5.397 14.826 -8.369 1.00 68.19 82 ASN A CA 1
ATOM 696 C C . ASN A 1 82 ? 5.585 15.072 -9.872 1.00 68.19 82 ASN A C 1
ATOM 698 O O . ASN A 1 82 ? 5.271 16.141 -10.377 1.00 68.19 82 ASN A O 1
ATOM 702 N N . ASN A 1 83 ? 6.145 14.093 -10.563 1.00 74.06 83 ASN A N 1
ATOM 703 C CA . ASN A 1 83 ? 6.621 14.139 -11.936 1.00 74.06 83 ASN A CA 1
ATOM 704 C C . ASN A 1 83 ? 5.893 13.105 -12.809 1.00 74.06 83 ASN A C 1
ATOM 706 O O . ASN A 1 83 ? 6.471 12.606 -13.768 1.00 74.06 83 ASN A O 1
ATOM 710 N N . TYR A 1 84 ? 4.653 12.745 -12.463 1.00 75.56 84 TYR A N 1
ATOM 711 C CA . TYR A 1 84 ? 3.834 11.813 -13.240 1.00 75.56 84 TYR A CA 1
ATOM 712 C C . TYR A 1 84 ? 2.709 12.563 -13.955 1.00 75.56 84 TYR A C 1
ATOM 714 O O . TYR A 1 84 ? 1.995 13.328 -13.316 1.00 75.56 84 TYR A O 1
ATOM 722 N N . HIS A 1 85 ? 2.528 12.321 -15.251 1.00 78.38 85 HIS A N 1
ATOM 723 C CA . HIS A 1 85 ? 1.350 12.739 -16.013 1.00 78.38 85 HIS A CA 1
ATOM 724 C C . HIS A 1 85 ? 0.675 11.485 -16.552 1.00 78.38 85 HIS A C 1
ATOM 726 O O . HIS A 1 85 ? 1.324 10.706 -17.253 1.00 78.38 85 HIS A O 1
ATOM 732 N N . GLU A 1 86 ? -0.608 11.297 -16.234 1.00 79.25 86 GLU A N 1
ATOM 733 C CA . GLU A 1 86 ? -1.325 10.046 -16.509 1.00 79.25 86 GLU A CA 1
ATOM 734 C C . GLU A 1 86 ? -0.533 8.849 -15.955 1.00 79.25 86 GLU A C 1
ATOM 736 O O . GLU A 1 86 ? -0.244 8.817 -14.761 1.00 79.25 86 GLU A O 1
ATOM 741 N N . ASP A 1 87 ? -0.138 7.909 -16.814 1.00 80.56 87 ASP A N 1
ATOM 742 C CA . ASP A 1 87 ? 0.636 6.725 -16.445 1.00 80.56 87 ASP A CA 1
ATOM 743 C C . ASP A 1 87 ? 2.135 6.879 -16.772 1.00 80.56 87 ASP A C 1
ATOM 745 O O . ASP A 1 87 ? 2.886 5.910 -16.703 1.00 80.56 87 ASP A O 1
ATOM 749 N N . THR A 1 88 ? 2.599 8.088 -17.121 1.00 83.06 88 THR A N 1
ATOM 750 C CA . THR A 1 88 ? 4.005 8.366 -17.458 1.00 83.06 88 THR A CA 1
ATOM 751 C C . THR A 1 88 ? 4.717 9.101 -16.329 1.00 83.06 88 THR A C 1
ATOM 753 O O . THR A 1 88 ? 4.332 10.211 -15.967 1.00 83.06 88 THR A O 1
ATOM 756 N N . LEU A 1 89 ? 5.805 8.528 -15.819 1.00 80.75 89 LEU A N 1
ATOM 757 C CA . LEU A 1 89 ? 6.723 9.167 -14.880 1.00 80.75 89 LEU A CA 1
ATOM 758 C C . LEU A 1 89 ? 7.907 9.791 -15.634 1.00 80.75 89 LEU A C 1
ATOM 760 O O . LEU A 1 89 ? 8.680 9.090 -16.287 1.00 80.75 89 LEU A O 1
ATOM 764 N N . TYR A 1 90 ? 8.082 11.104 -15.507 1.00 79.56 90 TYR A N 1
ATOM 765 C CA . TYR A 1 90 ? 9.138 11.868 -16.168 1.00 79.56 90 TYR A CA 1
ATOM 766 C C . TYR A 1 90 ? 10.355 12.011 -15.264 1.00 79.56 90 TYR A C 1
ATOM 768 O O . TYR A 1 90 ? 10.245 12.552 -14.167 1.00 79.56 90 TYR A O 1
ATOM 776 N N . LYS A 1 91 ? 11.533 11.586 -15.712 1.00 76.62 91 LYS A N 1
ATOM 777 C CA . LYS A 1 91 ? 12.761 11.626 -14.911 1.00 76.62 91 LYS A CA 1
ATOM 778 C C . LYS A 1 91 ? 13.830 12.476 -15.588 1.00 76.62 91 LYS A C 1
ATOM 780 O O . LYS A 1 91 ? 14.125 12.260 -16.756 1.00 76.62 91 LYS A O 1
ATOM 785 N N . GLU A 1 92 ? 14.440 13.408 -14.861 1.00 74.31 92 GLU A N 1
ATOM 786 C CA . GLU A 1 92 ? 15.587 14.152 -15.386 1.00 74.31 92 GLU A CA 1
ATOM 787 C C . GLU A 1 92 ? 16.843 13.266 -15.447 1.00 74.31 92 GLU A C 1
ATOM 789 O O . GLU A 1 92 ? 17.116 12.488 -14.530 1.00 74.31 92 GLU A O 1
ATOM 794 N N . TYR A 1 93 ? 17.620 13.390 -16.526 1.00 61.84 93 TYR A N 1
ATOM 795 C CA . TYR A 1 93 ? 18.834 12.602 -16.788 1.00 61.84 93 TYR A CA 1
ATOM 796 C C . TYR A 1 93 ? 19.908 12.723 -15.686 1.00 61.84 93 TYR A C 1
ATOM 798 O O . TYR A 1 93 ? 20.728 11.823 -15.517 1.00 61.84 93 TYR A O 1
ATOM 806 N N . SER A 1 94 ? 19.895 13.825 -14.930 1.00 60.00 94 SER A N 1
ATOM 807 C CA . SER A 1 94 ? 20.828 14.138 -13.838 1.00 60.00 94 SER A CA 1
ATOM 808 C C . SER A 1 94 ? 20.487 13.449 -12.510 1.00 60.00 94 SER A C 1
ATOM 810 O O . SER A 1 94 ? 21.295 13.464 -11.576 1.00 60.00 94 SER A O 1
ATOM 812 N N . ASP A 1 95 ? 19.307 12.834 -12.402 1.00 54.84 95 ASP A N 1
ATOM 813 C CA . ASP A 1 95 ? 18.845 12.236 -11.159 1.00 54.84 95 ASP A CA 1
ATOM 814 C C . ASP A 1 95 ? 19.529 10.869 -10.961 1.00 54.84 95 ASP A C 1
ATOM 816 O O . ASP A 1 95 ? 19.120 9.826 -11.490 1.00 54.84 95 ASP A O 1
ATOM 820 N N . HIS A 1 96 ? 20.633 10.899 -10.207 1.00 47.97 96 HIS A N 1
ATOM 821 C CA . HIS A 1 96 ? 21.463 9.747 -9.836 1.00 47.97 96 HIS A CA 1
ATOM 822 C C . HIS A 1 96 ? 20.686 8.698 -9.019 1.00 47.97 96 HIS A C 1
ATOM 824 O O . HIS A 1 96 ? 21.193 7.603 -8.771 1.00 47.97 96 HIS A O 1
ATOM 830 N N . SER A 1 97 ? 19.442 8.991 -8.621 1.00 51.25 97 SER A N 1
ATOM 831 C CA . SER A 1 97 ? 18.525 8.012 -8.052 1.00 51.25 97 SER A CA 1
ATOM 832 C C . SER A 1 97 ? 18.136 6.982 -9.120 1.00 51.25 97 SER A C 1
ATOM 834 O O . SER A 1 97 ? 17.234 7.168 -9.936 1.00 51.25 97 SER A O 1
ATOM 836 N N . ARG A 1 98 ? 18.829 5.842 -9.173 1.00 53.09 98 ARG A N 1
ATOM 837 C CA . ARG A 1 98 ? 18.376 4.675 -9.948 1.00 53.09 98 ARG A CA 1
ATOM 838 C C . ARG A 1 98 ? 17.130 4.087 -9.270 1.00 53.09 98 ARG A C 1
ATOM 840 O O . ARG A 1 98 ? 17.199 3.039 -8.640 1.00 53.09 98 ARG A O 1
ATOM 847 N N . TYR A 1 99 ? 15.998 4.791 -9.343 1.00 54.41 99 TYR A N 1
ATOM 848 C CA . TYR A 1 99 ? 14.693 4.226 -9.028 1.00 54.41 99 TYR A CA 1
ATOM 849 C C . TYR A 1 99 ? 14.435 3.121 -10.046 1.00 54.41 99 TYR A C 1
ATOM 851 O O . TYR A 1 99 ? 14.091 3.379 -11.199 1.00 54.41 99 TYR A O 1
ATOM 859 N N . ILE A 1 100 ? 14.706 1.890 -9.632 1.00 60.91 100 ILE A N 1
ATOM 860 C CA . ILE A 1 100 ? 14.378 0.699 -10.398 1.00 60.91 100 ILE A CA 1
ATOM 861 C C . ILE A 1 100 ? 12.981 0.319 -9.942 1.00 60.91 100 ILE A C 1
ATOM 863 O O . ILE A 1 100 ? 12.781 -0.151 -8.823 1.00 60.91 100 ILE A O 1
ATOM 867 N N . PHE A 1 101 ? 12.011 0.621 -10.794 1.00 71.31 101 PHE A N 1
ATOM 868 C CA . PHE A 1 101 ? 10.656 0.138 -10.626 1.00 71.31 101 PHE A CA 1
ATOM 869 C C . PHE A 1 101 ? 10.621 -1.282 -11.153 1.00 71.31 101 PHE A C 1
ATOM 871 O O . PHE A 1 101 ? 11.019 -1.525 -12.291 1.00 71.31 101 PHE A O 1
ATOM 878 N N . SER A 1 102 ? 10.178 -2.222 -10.330 1.00 74.44 102 SER A N 1
ATOM 879 C CA . SER A 1 102 ? 10.003 -3.579 -10.814 1.00 74.44 102 SER A CA 1
ATOM 880 C C . SER A 1 102 ? 8.610 -3.782 -11.391 1.00 74.44 102 SER A C 1
ATOM 882 O O . SER A 1 102 ? 7.626 -3.224 -10.906 1.00 74.44 102 SER A O 1
ATOM 884 N N . HIS A 1 103 ? 8.514 -4.574 -12.452 1.00 80.25 103 HIS A N 1
ATOM 885 C CA . HIS A 1 103 ? 7.218 -4.940 -12.994 1.00 80.25 103 HIS A CA 1
ATOM 886 C C . HIS A 1 103 ? 6.627 -6.095 -12.178 1.00 80.25 103 HIS A C 1
ATOM 888 O O . HIS A 1 103 ? 7.192 -7.188 -12.152 1.00 80.25 103 HIS A O 1
ATOM 894 N N . ASN A 1 104 ? 5.491 -5.861 -11.515 1.00 85.19 104 ASN A N 1
ATOM 895 C CA . ASN A 1 104 ? 4.740 -6.921 -10.845 1.00 85.19 104 ASN A CA 1
ATOM 896 C C . ASN A 1 104 ? 4.075 -7.822 -11.902 1.00 85.19 104 ASN A C 1
ATOM 898 O O . ASN A 1 104 ? 3.220 -7.336 -12.642 1.00 85.19 104 ASN A O 1
ATOM 902 N N . PRO A 1 105 ? 4.431 -9.117 -11.988 1.00 87.50 105 PRO A N 1
ATOM 903 C CA . PRO A 1 105 ? 4.025 -9.956 -13.113 1.00 87.50 105 PRO A CA 1
ATOM 904 C C . PRO A 1 105 ? 2.596 -10.505 -13.003 1.00 87.50 105 PRO A C 1
ATOM 906 O O . PRO A 1 105 ? 2.129 -11.139 -13.944 1.00 87.50 105 PRO A O 1
ATOM 909 N N . TRP A 1 106 ? 1.913 -10.322 -11.867 1.00 87.62 106 TRP A N 1
ATOM 910 C CA . TRP A 1 106 ? 0.572 -10.883 -11.653 1.00 87.62 106 TRP A CA 1
ATOM 911 C C . TRP A 1 106 ? -0.531 -9.863 -11.828 1.00 87.62 106 TRP A C 1
ATOM 913 O O . TRP A 1 106 ? -1.537 -10.150 -12.459 1.00 87.62 106 TRP A O 1
ATOM 923 N N . LEU A 1 107 ? -0.352 -8.680 -11.256 1.00 79.00 107 LEU A N 1
ATOM 924 C CA . LEU A 1 107 ? -1.310 -7.590 -11.346 1.00 79.00 107 LEU A CA 1
ATOM 925 C C . LEU A 1 107 ? -0.529 -6.291 -11.281 1.00 79.00 107 LEU A C 1
ATOM 927 O O . LEU A 1 107 ? 0.438 -6.203 -10.521 1.00 79.00 107 LEU A O 1
ATOM 931 N N . GLY A 1 108 ? -1.008 -5.258 -11.964 1.00 68.94 108 GLY A N 1
ATOM 932 C CA . GLY A 1 108 ? -0.624 -3.909 -11.587 1.00 68.94 108 GLY A CA 1
ATOM 933 C C . GLY A 1 108 ? -0.648 -2.873 -12.690 1.00 68.94 108 GLY A C 1
ATOM 934 O O . GLY A 1 108 ? -0.516 -3.141 -13.880 1.00 68.94 108 GLY A O 1
ATOM 935 N N . PHE A 1 109 ? -0.776 -1.644 -12.212 1.00 74.44 109 PHE A N 1
ATOM 936 C CA . PHE A 1 109 ? -0.277 -0.458 -12.880 1.00 74.44 109 PHE A CA 1
ATOM 937 C C . PHE A 1 109 ? 1.252 -0.555 -12.947 1.00 74.44 109 PHE A C 1
ATOM 939 O O . PHE A 1 109 ? 1.866 -0.925 -11.955 1.00 74.44 109 PHE A O 1
ATOM 946 N N . TYR A 1 110 ? 1.860 -0.209 -14.079 1.00 81.38 110 TYR A N 1
ATOM 947 C CA . TYR A 1 110 ? 3.306 -0.031 -14.206 1.00 81.38 110 TYR A CA 1
ATOM 948 C C . TYR A 1 110 ? 3.548 1.247 -15.013 1.00 81.38 110 TYR A C 1
ATOM 950 O O . TYR A 1 110 ? 3.061 1.332 -16.142 1.00 81.38 110 TYR A O 1
ATOM 958 N N . PRO A 1 111 ? 4.220 2.263 -14.447 1.00 77.50 111 PRO A N 1
ATOM 959 C CA . PRO A 1 111 ? 4.362 3.546 -15.109 1.00 77.50 111 PRO A CA 1
ATOM 960 C C . PRO A 1 111 ? 5.292 3.426 -16.316 1.00 77.50 111 PRO A C 1
ATOM 962 O O . PRO A 1 111 ? 6.317 2.741 -16.274 1.00 77.50 111 PRO A O 1
ATOM 965 N N . VAL A 1 112 ? 4.987 4.169 -17.374 1.00 83.19 112 VAL A N 1
ATOM 966 C CA . VAL A 1 112 ? 5.936 4.414 -18.460 1.00 83.19 112 VAL A CA 1
ATOM 967 C C . VAL A 1 112 ? 6.987 5.391 -17.945 1.00 83.19 112 VAL A C 1
ATOM 969 O O . VAL A 1 112 ? 6.665 6.503 -17.537 1.00 83.19 112 VAL A O 1
ATOM 972 N N . ILE A 1 113 ? 8.257 4.998 -17.949 1.00 80.19 113 ILE A N 1
ATOM 973 C CA . ILE A 1 113 ? 9.348 5.879 -17.519 1.00 80.19 113 ILE A CA 1
ATOM 974 C C . ILE A 1 113 ? 9.849 6.651 -18.737 1.00 80.19 113 ILE A C 1
ATOM 976 O O . ILE A 1 113 ? 10.319 6.049 -19.703 1.00 80.19 113 ILE A O 1
ATOM 980 N N . LYS A 1 114 ? 9.788 7.983 -18.685 1.00 84.19 114 LYS A N 1
ATOM 981 C CA . LYS A 1 114 ? 10.321 8.862 -19.730 1.00 84.19 114 LYS A CA 1
ATOM 982 C C . LYS A 1 114 ? 11.464 9.708 -19.187 1.00 84.19 114 LYS A C 1
ATOM 984 O O . LYS A 1 114 ? 11.251 10.613 -18.383 1.00 84.19 114 LYS A O 1
ATOM 989 N N . SER A 1 115 ? 12.676 9.435 -19.658 1.00 83.12 115 SER A N 1
ATOM 990 C CA . SER A 1 115 ? 13.834 10.282 -19.373 1.00 83.12 115 SER A CA 1
ATOM 991 C C . SER A 1 115 ? 13.748 11.584 -20.172 1.00 83.12 115 SER A C 1
ATOM 993 O O . SER A 1 115 ? 13.472 11.556 -21.371 1.00 83.12 115 SER A O 1
ATOM 995 N N . VAL A 1 116 ? 13.992 12.709 -19.510 1.00 82.75 116 VAL A N 1
ATOM 996 C CA . VAL A 1 116 ? 14.041 14.056 -20.091 1.00 82.75 116 VAL A CA 1
ATOM 997 C C . VAL A 1 116 ? 15.368 14.729 -19.755 1.00 82.75 116 VAL A C 1
ATOM 999 O O . VAL A 1 116 ? 15.972 14.439 -18.719 1.00 82.75 116 VAL A O 1
ATOM 1002 N N . ALA A 1 117 ? 15.838 15.628 -20.619 1.00 81.81 117 ALA A N 1
ATOM 1003 C CA . ALA A 1 117 ? 17.099 16.339 -20.394 1.00 81.81 117 ALA A CA 1
ATOM 1004 C C . ALA A 1 117 ? 16.973 17.423 -19.310 1.00 81.81 117 ALA A C 1
ATOM 1006 O O . ALA A 1 117 ? 17.955 17.758 -18.655 1.00 81.81 117 ALA A O 1
ATOM 1007 N N . SER A 1 118 ? 15.770 17.971 -19.118 1.00 81.25 118 SER A N 1
ATOM 1008 C CA . SER A 1 118 ? 15.461 18.944 -18.064 1.00 81.25 118 SER A CA 1
ATOM 1009 C C . SER A 1 118 ? 13.964 18.968 -17.750 1.00 81.25 118 SER A C 1
ATOM 1011 O O . SER A 1 118 ? 13.144 18.532 -18.562 1.00 81.25 118 SER A O 1
ATOM 1013 N N . GLU A 1 119 ? 13.584 19.560 -16.614 1.00 76.62 119 GLU A N 1
ATOM 1014 C CA .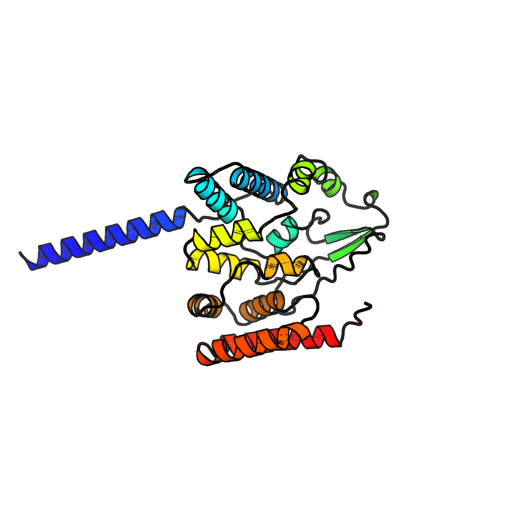 GLU A 1 119 ? 12.172 19.769 -16.246 1.00 76.62 119 GLU A CA 1
ATOM 1015 C C . GLU A 1 119 ? 11.350 20.514 -17.315 1.00 76.62 119 GLU A C 1
ATOM 1017 O O . GLU A 1 119 ? 10.138 20.336 -17.389 1.00 76.62 119 GLU A O 1
ATOM 1022 N N . LYS A 1 120 ? 11.991 21.309 -18.183 1.00 80.69 120 LYS A N 1
ATOM 1023 C CA . LYS A 1 120 ? 11.317 22.069 -19.252 1.00 80.69 120 LYS A CA 1
ATOM 1024 C C . LYS A 1 120 ? 10.672 21.186 -20.326 1.00 80.69 120 LYS A C 1
ATOM 1026 O O . LYS A 1 120 ? 9.808 21.662 -21.052 1.00 80.69 120 LYS A O 1
ATOM 1031 N N . GLU A 1 121 ? 11.088 19.927 -20.439 1.00 82.94 121 GLU A N 1
ATOM 1032 C CA . GLU A 1 121 ? 10.524 18.955 -21.388 1.00 82.94 121 GLU A CA 1
ATOM 1033 C C . GLU A 1 121 ? 9.337 18.170 -20.803 1.00 82.94 121 GLU A C 1
ATOM 1035 O O . GLU A 1 121 ? 8.715 17.358 -21.494 1.00 82.94 121 GLU A O 1
ATOM 1040 N N . MET A 1 122 ? 9.024 18.382 -19.522 1.00 84.69 122 MET A N 1
ATOM 1041 C CA . MET A 1 122 ? 7.873 17.767 -18.867 1.00 84.69 122 MET A CA 1
ATOM 1042 C C . MET A 1 122 ? 6.574 18.494 -19.264 1.00 84.69 122 MET A C 1
ATOM 1044 O O . MET A 1 122 ? 6.595 19.708 -19.478 1.00 84.69 122 MET A O 1
ATOM 1048 N N . PRO A 1 123 ? 5.425 17.791 -19.338 1.00 80.06 123 PRO A N 1
ATOM 1049 C CA . PRO A 1 123 ? 4.128 18.415 -19.575 1.00 80.06 123 PRO A CA 1
ATOM 1050 C C . PRO A 1 123 ? 3.882 19.621 -18.664 1.00 80.06 123 PRO A C 1
ATOM 1052 O O . PRO A 1 123 ? 4.046 19.535 -17.448 1.00 80.06 123 PRO A O 1
ATOM 1055 N N . GLN A 1 124 ? 3.433 20.738 -19.239 1.00 67.81 124 GLN A N 1
ATOM 1056 C CA . GLN A 1 124 ? 3.231 21.992 -18.505 1.00 67.81 124 GLN A CA 1
ATOM 1057 C C . GLN A 1 124 ? 2.237 21.846 -17.338 1.00 67.81 124 GLN A C 1
ATOM 1059 O O . GLN A 1 124 ? 2.426 22.476 -16.299 1.00 67.81 124 GLN A O 1
ATOM 1064 N N . ALA A 1 125 ? 1.250 20.951 -17.475 1.00 66.12 125 ALA A N 1
ATOM 1065 C CA . ALA A 1 125 ? 0.318 20.572 -16.411 1.00 66.12 125 ALA A CA 1
ATOM 1066 C C . ALA A 1 125 ? 1.029 20.063 -15.138 1.00 66.12 125 ALA A C 1
ATOM 1068 O O . ALA A 1 125 ? 0.568 20.330 -14.032 1.00 66.12 125 ALA A O 1
ATOM 1069 N N . LEU A 1 126 ? 2.192 19.410 -15.272 1.00 65.25 126 LEU A N 1
ATOM 1070 C CA . LEU A 1 126 ? 3.016 18.967 -14.138 1.00 65.25 126 LEU A CA 1
ATOM 1071 C C . LEU A 1 126 ? 3.747 20.113 -13.453 1.00 65.25 126 LEU A C 1
ATOM 1073 O O . LEU A 1 126 ? 3.899 20.131 -12.232 1.00 65.25 126 LEU A O 1
ATOM 1077 N N . LEU A 1 127 ? 4.222 21.072 -14.242 1.00 57.12 127 LEU A N 1
ATOM 1078 C CA . LEU A 1 127 ? 5.027 22.184 -13.746 1.00 57.12 127 LEU A CA 1
ATOM 1079 C C . LEU A 1 127 ? 4.171 23.168 -12.936 1.00 57.12 127 LEU A C 1
ATOM 1081 O O . LEU A 1 127 ? 4.640 23.691 -11.925 1.00 57.12 127 LEU A O 1
ATOM 1085 N N . SER A 1 128 ? 2.900 23.357 -13.309 1.00 52.25 128 SER A N 1
ATOM 1086 C CA . SER A 1 128 ? 1.945 24.192 -12.563 1.00 52.25 128 SER A CA 1
ATOM 1087 C C . SER A 1 128 ? 1.543 23.624 -11.195 1.00 52.25 128 SER A C 1
ATOM 1089 O O . SER A 1 128 ? 1.167 24.388 -10.310 1.00 52.25 128 SER A O 1
ATOM 1091 N N . GLU A 1 129 ? 1.651 22.309 -10.983 1.00 54.84 129 GLU A N 1
ATOM 1092 C CA . GLU A 1 129 ? 1.288 21.646 -9.716 1.00 54.84 129 GLU A CA 1
ATOM 1093 C C . GLU A 1 129 ? 2.442 21.593 -8.697 1.00 54.84 129 GLU A C 1
ATOM 1095 O O . GLU A 1 129 ? 2.232 21.340 -7.506 1.00 54.84 129 GLU A O 1
ATOM 1100 N N . LYS A 1 130 ? 3.678 21.846 -9.146 1.00 53.66 130 LYS A N 1
ATOM 1101 C CA . LYS A 1 130 ? 4.904 21.677 -8.350 1.00 53.66 130 LYS A CA 1
ATOM 1102 C C . LYS A 1 130 ? 5.179 22.835 -7.374 1.00 53.66 130 LYS A C 1
ATOM 1104 O O . LYS A 1 130 ? 5.856 22.625 -6.369 1.00 53.66 130 LYS A O 1
ATOM 1109 N N . PHE A 1 131 ? 4.626 24.025 -7.633 1.00 44.59 131 PHE A N 1
ATOM 1110 C CA . PHE A 1 131 ? 4.973 25.300 -6.970 1.00 44.59 131 PHE A CA 1
ATOM 1111 C C . PHE A 1 131 ? 3.992 25.780 -5.872 1.00 44.59 131 PHE A C 1
ATOM 1113 O O . PHE A 1 131 ? 3.921 26.968 -5.568 1.00 44.59 131 PHE A O 1
ATOM 1120 N N . GLY A 1 132 ? 3.224 24.878 -5.254 1.00 57.09 132 GLY A N 1
ATOM 1121 C CA . GLY A 1 132 ? 2.301 25.212 -4.157 1.00 57.09 132 GLY A CA 1
ATOM 1122 C C . GLY A 1 132 ? 2.910 25.194 -2.734 1.00 57.09 132 GLY A C 1
ATOM 1123 O O . GLY A 1 132 ? 4.109 24.960 -2.570 1.00 57.09 132 GLY A O 1
ATOM 1124 N N . PRO A 1 133 ? 2.075 25.339 -1.671 1.00 48.69 133 PRO A N 1
ATOM 1125 C CA . PRO A 1 133 ? 2.448 25.282 -0.235 1.00 48.69 133 PRO A CA 1
ATOM 1126 C C . PRO A 1 133 ? 3.047 23.935 0.233 1.00 48.69 133 PRO A C 1
ATOM 1128 O O . PRO A 1 133 ? 3.246 23.686 1.423 1.00 48.69 133 PRO A O 1
ATOM 1131 N N . THR A 1 134 ? 3.323 23.041 -0.708 1.00 51.72 134 THR A N 1
ATOM 1132 C CA . THR A 1 134 ? 3.912 21.719 -0.547 1.00 51.72 134 THR A CA 1
ATOM 1133 C C . THR A 1 134 ? 5.345 21.783 -0.025 1.00 51.72 134 THR A C 1
ATOM 1135 O O . THR A 1 134 ? 5.661 20.991 0.851 1.00 51.72 134 THR A O 1
ATOM 1138 N N . GLN A 1 135 ? 6.209 22.706 -0.471 1.00 48.72 135 GLN A N 1
ATOM 1139 C CA . GLN A 1 135 ? 7.632 22.688 -0.073 1.00 48.72 135 GLN A CA 1
ATOM 1140 C C . GLN A 1 135 ? 7.884 23.018 1.409 1.00 48.72 135 GLN A C 1
ATOM 1142 O O . GLN A 1 135 ? 8.672 22.324 2.050 1.00 48.72 135 GLN A O 1
ATOM 1147 N N . GLU A 1 136 ? 7.191 24.007 1.984 1.00 48.34 136 GLU A N 1
ATOM 1148 C CA . GLU A 1 136 ? 7.358 24.393 3.399 1.00 48.34 136 GLU A CA 1
ATOM 1149 C C . GLU A 1 136 ? 6.885 23.279 4.353 1.00 48.34 136 GLU A C 1
ATOM 1151 O O . GLU A 1 136 ? 7.532 22.971 5.356 1.00 48.34 136 GLU A O 1
ATOM 1156 N N . ILE A 1 137 ? 5.778 22.611 4.005 1.00 50.47 137 ILE A N 1
ATOM 1157 C CA . ILE A 1 137 ? 5.230 21.490 4.782 1.00 50.47 137 ILE A CA 1
ATOM 1158 C C . ILE A 1 137 ? 6.093 20.232 4.600 1.00 50.47 137 ILE A C 1
ATOM 1160 O O . ILE A 1 137 ? 6.385 19.551 5.580 1.00 50.47 137 ILE A O 1
ATOM 1164 N N . ILE A 1 138 ? 6.548 19.945 3.376 1.00 51.91 138 ILE A N 1
ATOM 1165 C CA . ILE A 1 138 ? 7.425 18.805 3.065 1.00 51.91 138 ILE A CA 1
ATOM 1166 C C . ILE A 1 138 ? 8.777 18.923 3.782 1.00 51.91 138 ILE A C 1
ATOM 1168 O O . ILE A 1 138 ? 9.278 17.921 4.288 1.00 51.91 138 ILE A O 1
ATOM 1172 N N . GLY A 1 139 ? 9.359 20.126 3.852 1.00 50.22 139 GLY A N 1
ATOM 1173 C CA . GLY A 1 139 ? 10.641 20.359 4.523 1.00 50.22 139 GLY A CA 1
ATOM 1174 C C . GLY A 1 139 ? 10.572 20.208 6.046 1.00 50.22 139 GLY A C 1
ATOM 1175 O O . GLY A 1 139 ? 11.521 19.721 6.652 1.00 50.22 139 GLY A O 1
ATOM 1176 N N . LYS A 1 140 ? 9.441 20.577 6.667 1.00 46.62 140 LYS A N 1
ATOM 1177 C CA . LYS A 1 140 ? 9.264 20.533 8.131 1.00 46.62 140 LYS A CA 1
ATOM 1178 C C . LYS A 1 140 ? 8.704 19.207 8.659 1.00 46.62 140 LYS A C 1
ATOM 1180 O O . LYS A 1 140 ? 9.019 18.831 9.783 1.00 46.62 140 LYS A O 1
ATOM 1185 N N . TYR A 1 141 ? 7.882 18.507 7.876 1.00 52.12 141 TYR A N 1
ATOM 1186 C CA . TYR A 1 141 ? 7.171 17.293 8.313 1.00 52.12 141 TYR A CA 1
ATOM 1187 C C . TYR A 1 141 ? 7.609 16.022 7.574 1.00 52.12 141 TYR A C 1
ATOM 1189 O O . TYR A 1 141 ? 6.954 14.987 7.694 1.00 52.12 141 T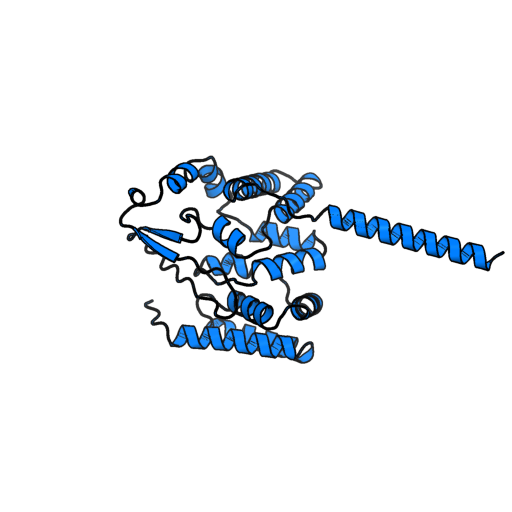YR A O 1
ATOM 1197 N N . ASN A 1 142 ? 8.732 16.116 6.847 1.00 48.75 142 ASN A N 1
ATOM 1198 C CA . ASN A 1 142 ? 9.234 15.147 5.876 1.00 48.75 142 ASN A CA 1
ATOM 1199 C C . ASN A 1 142 ? 8.171 14.803 4.812 1.00 48.75 142 ASN A C 1
ATOM 1201 O O . ASN A 1 142 ? 6.965 14.979 5.006 1.00 48.75 142 ASN A O 1
ATOM 1205 N N . ARG A 1 143 ? 8.576 14.332 3.630 1.00 53.31 143 ARG A N 1
ATOM 1206 C CA . ARG A 1 143 ? 7.583 13.761 2.707 1.00 53.31 143 ARG A CA 1
ATOM 1207 C C . ARG A 1 143 ? 7.039 12.530 3.400 1.00 53.31 143 ARG A C 1
ATOM 1209 O O . ARG A 1 143 ? 7.722 11.520 3.438 1.00 53.31 143 ARG A O 1
ATOM 1216 N N . PHE A 1 144 ? 5.840 12.645 3.963 1.00 54.34 144 PHE A N 1
ATOM 1217 C CA . PHE A 1 144 ? 5.129 11.510 4.515 1.00 54.34 144 PHE A CA 1
ATOM 1218 C C . PHE A 1 144 ? 5.939 10.780 5.598 1.00 54.34 144 PHE A C 1
ATOM 1220 O O . PHE A 1 144 ? 6.343 9.637 5.388 1.00 54.34 144 PHE A O 1
ATOM 1227 N N . ASP A 1 145 ? 6.129 11.367 6.786 1.00 54.69 145 ASP A N 1
ATOM 1228 C CA . ASP A 1 145 ? 6.408 10.547 7.979 1.00 54.69 145 ASP A CA 1
ATOM 1229 C C . ASP A 1 145 ? 5.161 9.700 8.330 1.00 54.69 145 ASP A C 1
ATOM 1231 O O . ASP A 1 145 ? 4.472 9.854 9.339 1.00 54.69 145 ASP A O 1
ATOM 1235 N N . CYS A 1 146 ? 4.821 8.815 7.392 1.00 56.22 146 CYS A N 1
ATOM 1236 C CA . CYS A 1 146 ? 3.755 7.847 7.440 1.00 56.22 146 CYS A CA 1
ATOM 1237 C C . CYS A 1 146 ? 4.022 6.831 8.531 1.00 56.22 146 CYS A C 1
ATOM 1239 O O . CYS A 1 146 ? 3.090 6.159 8.918 1.00 56.22 146 CYS A O 1
ATOM 1241 N N . TYR A 1 147 ? 5.238 6.670 9.038 1.00 58.25 147 TYR A N 1
ATOM 1242 C CA . TYR A 1 147 ? 5.498 5.616 10.009 1.00 58.25 147 TYR A CA 1
ATOM 1243 C C . TYR A 1 147 ? 4.916 5.945 11.366 1.00 58.25 147 TYR A C 1
ATOM 1245 O O . TYR A 1 147 ? 4.052 5.209 11.838 1.00 58.25 147 TYR A O 1
ATOM 1253 N N . GLY A 1 148 ? 5.301 7.090 11.940 1.00 69.75 148 GLY A N 1
ATOM 1254 C CA . GLY A 1 148 ? 4.756 7.515 13.228 1.00 69.75 148 GLY A CA 1
ATOM 1255 C C . GLY A 1 148 ? 3.235 7.657 13.172 1.00 69.75 148 GLY A C 1
ATOM 1256 O O . GLY A 1 148 ? 2.523 7.158 14.043 1.00 69.75 148 GLY A O 1
ATOM 1257 N N . ILE A 1 149 ? 2.723 8.265 12.097 1.00 83.56 149 ILE A N 1
ATOM 1258 C CA . ILE A 1 149 ? 1.283 8.455 11.903 1.00 83.56 149 ILE A CA 1
ATOM 1259 C C . ILE A 1 149 ? 0.560 7.118 11.662 1.00 83.56 149 ILE A C 1
ATOM 1261 O O . ILE A 1 149 ? -0.469 6.869 12.286 1.00 83.56 149 ILE A O 1
ATOM 1265 N N . MET A 1 150 ? 1.060 6.237 10.787 1.00 84.25 150 MET A N 1
ATOM 1266 C CA . MET A 1 150 ? 0.366 4.984 10.446 1.00 84.25 150 MET A CA 1
ATOM 1267 C C . MET A 1 150 ? 0.446 3.937 11.552 1.00 84.25 150 MET A C 1
ATOM 1269 O O . MET A 1 150 ? -0.481 3.130 11.647 1.00 84.25 150 MET A O 1
ATOM 1273 N N . ASP A 1 151 ? 1.491 3.941 12.383 1.00 84.38 151 ASP A N 1
ATOM 1274 C CA . ASP A 1 151 ? 1.549 3.116 13.592 1.00 84.38 151 ASP A CA 1
ATOM 1275 C C . ASP A 1 151 ? 0.492 3.561 14.605 1.00 84.38 151 ASP A C 1
ATOM 1277 O O . ASP A 1 151 ? -0.252 2.729 15.122 1.00 84.38 151 ASP A O 1
ATOM 1281 N N . GLU A 1 152 ? 0.351 4.867 14.840 1.00 89.19 152 GLU A N 1
ATOM 1282 C CA . GLU A 1 152 ? -0.682 5.383 15.742 1.00 89.19 152 GLU A CA 1
ATOM 1283 C C . GLU A 1 152 ? -2.095 5.127 15.191 1.00 89.19 152 GLU A C 1
ATOM 1285 O O . GLU A 1 152 ? -2.997 4.725 15.929 1.00 89.19 152 GLU A O 1
ATOM 1290 N N . ILE A 1 153 ? -2.286 5.276 13.875 1.00 91.06 153 ILE A N 1
ATOM 1291 C CA . ILE A 1 153 ? -3.529 4.893 13.193 1.00 91.06 153 ILE A CA 1
ATOM 1292 C C . ILE A 1 153 ? -3.796 3.392 13.363 1.00 91.06 153 ILE A C 1
ATOM 1294 O O . ILE A 1 153 ? -4.929 3.023 13.663 1.00 91.06 153 ILE A O 1
ATOM 1298 N N . ARG A 1 154 ? -2.792 2.516 13.216 1.00 89.62 154 ARG A N 1
ATOM 1299 C CA . ARG A 1 154 ? -2.967 1.061 13.384 1.00 89.62 154 ARG A CA 1
ATOM 1300 C C . ARG A 1 154 ? -3.520 0.707 14.760 1.00 89.62 154 ARG A C 1
ATOM 1302 O O . ARG A 1 154 ? -4.370 -0.172 14.857 1.00 89.62 154 ARG A O 1
ATOM 1309 N N . GLU A 1 155 ? -3.032 1.361 15.810 1.00 90.25 155 GLU A N 1
ATOM 1310 C CA . GLU A 1 155 ? -3.495 1.098 17.178 1.00 90.25 155 GLU A CA 1
ATOM 1311 C C . GLU A 1 155 ? -4.863 1.759 17.473 1.00 90.25 155 GLU A C 1
ATOM 1313 O O . GLU A 1 155 ? -5.567 1.344 18.394 1.00 90.25 155 GLU A O 1
ATOM 1318 N N . LEU A 1 156 ? -5.277 2.763 16.686 1.00 92.69 156 LEU A N 1
ATOM 1319 C CA . LEU A 1 156 ? -6.546 3.491 16.847 1.00 92.69 156 LEU A CA 1
ATOM 1320 C C . LEU A 1 156 ? -7.724 2.900 16.048 1.00 92.69 156 LEU A C 1
ATOM 1322 O O . LEU A 1 156 ? -8.876 2.984 16.489 1.00 92.69 156 LEU A O 1
ATOM 1326 N N . ILE A 1 157 ? -7.472 2.398 14.839 1.00 91.44 157 ILE A N 1
ATOM 1327 C CA . ILE A 1 157 ? -8.496 1.937 13.890 1.00 91.44 157 ILE A CA 1
ATOM 1328 C C . ILE A 1 157 ? -8.773 0.439 14.105 1.00 91.44 157 ILE A C 1
ATOM 1330 O O . ILE A 1 157 ? -7.834 -0.316 14.360 1.00 91.44 157 ILE A O 1
ATOM 1334 N N . PRO A 1 158 ? -10.032 -0.037 13.976 1.00 92.50 158 PRO A N 1
ATOM 1335 C CA . PRO A 1 158 ? -10.322 -1.468 13.997 1.00 92.50 158 PRO A CA 1
ATOM 1336 C C . PRO A 1 158 ? -9.428 -2.249 13.026 1.00 92.50 158 PRO A C 1
ATOM 1338 O O . PRO A 1 158 ? -9.254 -1.859 11.867 1.00 92.50 158 PRO A O 1
ATOM 1341 N N . LYS A 1 159 ? -8.839 -3.347 13.515 1.00 90.44 159 LYS A N 1
ATOM 1342 C CA . LYS A 1 159 ? -7.797 -4.095 12.797 1.00 90.44 159 LYS A CA 1
ATOM 1343 C C . LYS A 1 159 ? -8.250 -4.589 11.428 1.00 90.44 159 LYS A C 1
ATOM 1345 O O . LYS A 1 159 ? -7.459 -4.574 10.495 1.00 90.44 159 LYS A O 1
ATOM 1350 N N . ASP A 1 160 ? -9.498 -5.026 11.301 1.00 91.31 160 ASP A N 1
ATOM 1351 C CA . ASP A 1 160 ? -10.081 -5.489 10.042 1.00 91.31 160 ASP A CA 1
ATOM 1352 C C . ASP A 1 160 ? -10.144 -4.366 9.005 1.00 91.31 160 ASP A C 1
ATOM 1354 O O . ASP A 1 160 ? -9.701 -4.540 7.870 1.00 91.31 160 ASP A O 1
ATOM 1358 N N . ILE A 1 161 ? -10.618 -3.190 9.415 1.00 92.50 161 ILE A N 1
ATOM 1359 C CA . ILE A 1 161 ? -10.725 -2.009 8.556 1.00 92.50 161 ILE A CA 1
ATOM 1360 C C . ILE A 1 161 ? -9.333 -1.553 8.112 1.00 92.50 161 ILE A C 1
ATOM 1362 O O . ILE A 1 161 ? -9.098 -1.300 6.926 1.00 92.50 161 ILE A O 1
ATOM 1366 N N . TYR A 1 162 ? -8.398 -1.484 9.059 1.00 92.00 162 TYR A N 1
ATOM 1367 C CA . TYR A 1 162 ? -7.019 -1.096 8.795 1.00 92.00 162 TYR A CA 1
ATOM 1368 C C . TYR A 1 162 ? -6.325 -2.074 7.838 1.00 92.00 162 TYR A C 1
ATOM 1370 O O . TYR A 1 162 ? -5.822 -1.670 6.787 1.00 92.00 162 TYR A O 1
ATOM 1378 N N . ASN A 1 163 ? -6.344 -3.370 8.168 1.00 91.56 163 ASN A N 1
ATOM 1379 C CA . ASN A 1 163 ? -5.689 -4.414 7.386 1.00 91.56 163 ASN A CA 1
ATOM 1380 C C . ASN A 1 163 ? -6.269 -4.508 5.977 1.00 91.56 163 ASN A C 1
ATOM 1382 O O . ASN A 1 163 ? -5.500 -4.630 5.029 1.00 91.56 163 ASN A O 1
ATOM 1386 N N . LYS A 1 164 ? -7.590 -4.361 5.815 1.00 92.31 164 LYS A N 1
ATOM 1387 C CA . LYS A 1 164 ? -8.231 -4.375 4.495 1.00 92.31 164 LYS A CA 1
ATOM 1388 C C . LYS A 1 164 ? -7.689 -3.270 3.593 1.00 92.31 164 LYS A C 1
ATOM 1390 O O . LYS A 1 164 ? -7.362 -3.531 2.437 1.00 92.31 164 LYS A O 1
ATOM 1395 N N . LYS A 1 165 ? -7.539 -2.047 4.118 1.00 92.00 165 LYS A N 1
ATOM 1396 C CA . LYS A 1 165 ? -6.939 -0.939 3.357 1.00 92.00 165 LYS A CA 1
ATOM 1397 C C . LYS A 1 165 ? -5.458 -1.198 3.069 1.00 92.00 165 LYS A C 1
ATOM 1399 O O . LYS A 1 165 ? -5.000 -0.962 1.955 1.00 92.00 165 LYS A O 1
ATOM 1404 N N . MET A 1 166 ? -4.715 -1.710 4.050 1.00 89.62 166 MET A N 1
ATOM 1405 C CA . MET A 1 166 ? -3.281 -1.971 3.900 1.00 89.62 166 MET A CA 1
ATOM 1406 C C . MET A 1 166 ? -2.954 -3.138 2.959 1.00 89.62 166 MET A C 1
ATOM 1408 O O . MET A 1 166 ? -1.895 -3.117 2.331 1.00 89.62 166 MET A O 1
ATOM 1412 N N . ILE A 1 167 ? -3.830 -4.136 2.840 1.00 91.50 167 ILE A N 1
ATOM 1413 C CA . ILE A 1 167 ? -3.733 -5.179 1.811 1.00 91.50 167 ILE A CA 1
ATOM 1414 C C . ILE A 1 167 ? -3.994 -4.552 0.443 1.00 91.50 167 ILE A C 1
ATOM 1416 O O . ILE A 1 167 ? -3.152 -4.648 -0.445 1.00 91.50 167 ILE A O 1
ATOM 1420 N N . ALA A 1 168 ? -5.118 -3.845 0.301 1.00 91.19 168 ALA A N 1
ATOM 1421 C CA . ALA A 1 168 ? -5.558 -3.299 -0.979 1.00 91.19 168 ALA A CA 1
ATOM 1422 C C . ALA A 1 168 ? -4.551 -2.313 -1.600 1.00 91.19 168 ALA A C 1
ATOM 1424 O O . ALA A 1 168 ? -4.277 -2.388 -2.793 1.00 91.19 168 ALA A O 1
ATOM 1425 N N . VAL A 1 169 ? -3.912 -1.459 -0.791 1.00 88.38 169 VAL A N 1
ATOM 1426 C CA . VAL A 1 169 ? -2.898 -0.506 -1.285 1.00 88.38 169 VAL A CA 1
ATOM 1427 C C . VAL A 1 169 ? -1.609 -1.179 -1.788 1.00 88.38 169 VAL A C 1
ATOM 1429 O O . VAL A 1 169 ? -0.806 -0.528 -2.446 1.00 88.38 169 VAL A O 1
ATOM 1432 N N . ARG A 1 170 ? -1.385 -2.462 -1.470 1.00 86.94 170 ARG A N 1
ATOM 1433 C CA . ARG A 1 170 ? -0.191 -3.234 -1.870 1.00 86.94 170 ARG A CA 1
ATOM 1434 C C . ARG A 1 170 ? -0.461 -4.213 -3.013 1.00 86.94 170 ARG A C 1
ATOM 1436 O O . ARG A 1 170 ? 0.482 -4.641 -3.672 1.00 86.94 170 ARG A O 1
ATOM 1443 N N . ILE A 1 171 ? -1.720 -4.572 -3.253 1.00 90.44 171 ILE A N 1
ATOM 1444 C CA . ILE A 1 171 ? -2.108 -5.366 -4.421 1.00 90.44 171 ILE A CA 1
ATOM 1445 C C . ILE A 1 171 ? -1.861 -4.536 -5.685 1.00 90.44 171 ILE A C 1
ATOM 1447 O O . ILE A 1 171 ? -2.200 -3.354 -5.750 1.00 90.44 171 ILE A O 1
ATOM 1451 N N . GLY A 1 172 ? -1.255 -5.161 -6.689 1.00 86.62 172 GLY A N 1
ATOM 1452 C CA . GLY A 1 172 ? -0.813 -4.510 -7.920 1.00 86.62 172 GLY A CA 1
ATOM 1453 C C . GLY A 1 172 ? 0.472 -3.698 -7.764 1.00 86.62 172 GLY A C 1
ATOM 1454 O O . GLY A 1 172 ? 0.854 -2.985 -8.690 1.00 86.62 172 GLY A O 1
ATOM 1455 N N . GLY A 1 173 ? 1.090 -3.745 -6.581 1.00 84.06 173 GLY A N 1
ATOM 1456 C CA . GLY A 1 173 ? 2.202 -2.887 -6.214 1.00 84.06 173 GLY A CA 1
ATOM 1457 C C . GLY A 1 173 ? 3.573 -3.444 -6.544 1.00 84.06 173 GLY A C 1
ATOM 1458 O O . GLY A 1 173 ? 3.777 -4.646 -6.694 1.00 84.06 173 GLY A O 1
ATOM 1459 N N . PHE A 1 174 ? 4.538 -2.543 -6.596 1.00 81.62 174 PHE A N 1
ATOM 1460 C CA . PHE A 1 174 ? 5.955 -2.846 -6.685 1.00 81.62 174 PHE A CA 1
ATOM 1461 C C . PHE A 1 174 ? 6.722 -1.846 -5.831 1.00 81.62 174 PHE A C 1
ATOM 1463 O O . PHE A 1 174 ? 6.227 -0.776 -5.463 1.00 81.62 174 PHE A O 1
ATOM 1470 N N . ASN A 1 175 ? 7.944 -2.206 -5.494 1.00 73.44 175 ASN A N 1
ATOM 1471 C CA . ASN A 1 175 ? 8.838 -1.338 -4.776 1.00 73.44 175 ASN A CA 1
ATOM 1472 C C . ASN A 1 175 ? 9.575 -0.428 -5.752 1.00 73.44 175 ASN A C 1
ATOM 1474 O O . ASN A 1 175 ? 9.930 -0.794 -6.870 1.00 73.44 175 ASN A O 1
ATOM 1478 N N . THR A 1 176 ? 9.770 0.801 -5.309 1.00 61.78 176 THR A N 1
ATOM 1479 C CA . THR A 1 176 ? 10.308 1.881 -6.112 1.00 61.78 176 THR A CA 1
ATOM 1480 C C . THR A 1 176 ? 11.751 2.222 -5.758 1.00 61.78 176 THR A C 1
ATOM 1482 O O . THR A 1 176 ? 12.234 3.268 -6.165 1.00 61.78 176 THR A O 1
ATOM 1485 N N . GLY A 1 177 ? 12.451 1.371 -4.998 1.00 59.97 177 GLY A N 1
ATOM 1486 C CA . GLY A 1 177 ? 13.843 1.560 -4.576 1.00 59.97 177 GLY A CA 1
ATOM 1487 C C . GLY A 1 177 ? 14.018 1.564 -3.046 1.00 59.97 177 GLY A C 1
ATOM 1488 O O . GLY A 1 177 ? 13.101 1.184 -2.314 1.00 59.97 177 GLY A O 1
ATOM 1489 N N . PRO A 1 178 ? 15.181 1.992 -2.516 1.00 50.66 178 PRO A N 1
ATOM 1490 C CA . PRO A 1 178 ? 15.452 1.988 -1.072 1.00 50.66 178 PRO A CA 1
ATOM 1491 C C . PRO A 1 178 ? 14.478 2.839 -0.246 1.00 50.66 178 PRO A C 1
ATOM 1493 O O . PRO A 1 178 ? 14.183 2.489 0.898 1.00 50.66 178 PRO A O 1
ATOM 1496 N N . ASP A 1 179 ? 13.907 3.889 -0.841 1.00 48.66 179 ASP A N 1
ATOM 1497 C CA . ASP A 1 179 ? 12.864 4.704 -0.212 1.00 48.66 179 ASP A CA 1
ATOM 1498 C C . ASP A 1 179 ? 11.448 4.146 -0.429 1.00 48.66 179 ASP A C 1
ATOM 1500 O O . ASP A 1 179 ? 10.579 4.357 0.411 1.00 48.66 179 ASP A O 1
ATOM 1504 N N . GLY A 1 180 ? 11.197 3.374 -1.492 1.00 51.81 180 GLY A N 1
ATOM 1505 C CA . GLY A 1 180 ? 9.911 2.695 -1.710 1.00 51.81 180 GLY A CA 1
ATOM 1506 C C . GLY A 1 180 ? 9.639 1.611 -0.664 1.00 51.81 180 GLY A C 1
ATOM 1507 O O . GLY A 1 180 ? 8.511 1.450 -0.187 1.00 51.81 180 GLY A O 1
ATOM 1508 N N . TYR A 1 181 ? 10.711 0.950 -0.201 1.00 48.41 181 TYR A N 1
ATOM 1509 C CA . TYR A 1 181 ? 10.669 -0.009 0.904 1.00 48.41 181 TYR A CA 1
ATOM 1510 C C . TYR A 1 181 ? 10.112 0.614 2.181 1.00 48.41 181 TYR A C 1
ATOM 1512 O O . TYR A 1 181 ? 9.481 -0.077 2.995 1.00 48.41 181 TYR A O 1
ATOM 1520 N N . ARG A 1 182 ? 10.322 1.925 2.340 1.00 51.66 182 ARG A N 1
ATOM 1521 C CA . ARG A 1 182 ? 9.890 2.615 3.535 1.00 51.66 182 ARG A CA 1
ATOM 1522 C C . ARG A 1 182 ? 8.363 2.623 3.649 1.00 51.66 182 ARG A C 1
ATOM 1524 O O . ARG A 1 182 ? 7.789 2.269 4.671 1.00 51.66 182 ARG A O 1
ATOM 1531 N N . TYR A 1 183 ? 7.664 2.869 2.556 1.00 51.47 183 TYR A N 1
ATOM 1532 C CA . TYR A 1 183 ? 6.207 2.940 2.602 1.00 51.47 183 TYR A CA 1
ATOM 1533 C C . TYR A 1 183 ? 5.508 1.571 2.640 1.00 51.47 183 TYR A C 1
ATOM 1535 O O . TYR A 1 183 ? 4.401 1.448 3.169 1.00 51.47 183 TYR A O 1
ATOM 1543 N N . ALA A 1 184 ? 6.154 0.519 2.124 1.00 48.38 184 ALA A N 1
ATOM 1544 C CA . ALA A 1 184 ? 5.560 -0.815 2.027 1.00 48.38 184 ALA A CA 1
ATOM 1545 C C . ALA A 1 184 ? 5.674 -1.650 3.319 1.00 48.38 184 ALA A C 1
ATOM 1547 O O . ALA A 1 184 ? 4.806 -2.489 3.570 1.00 48.38 184 ALA A O 1
ATOM 1548 N N . SER A 1 185 ? 6.682 -1.425 4.166 1.00 46.66 185 SER A N 1
ATOM 1549 C CA . SER A 1 185 ? 7.014 -2.333 5.283 1.00 46.66 185 SER A CA 1
ATOM 1550 C C . SER A 1 185 ? 6.439 -1.939 6.653 1.00 46.66 185 SER A C 1
ATOM 1552 O O . SER A 1 185 ? 6.301 -2.794 7.528 1.00 46.66 185 SER A O 1
ATOM 1554 N N . GLY A 1 186 ? 6.069 -0.670 6.841 1.00 55.12 186 GLY A N 1
ATOM 1555 C CA . GLY A 1 186 ? 6.026 -0.057 8.172 1.00 55.12 186 GLY A CA 1
ATOM 1556 C C . GLY A 1 186 ? 4.873 -0.382 9.116 1.00 55.12 186 GLY A C 1
ATOM 1557 O O . GLY A 1 186 ? 4.994 -0.084 10.294 1.00 55.12 186 GLY A O 1
ATOM 1558 N N . SER A 1 187 ? 3.749 -0.949 8.675 1.00 65.06 187 SER A N 1
ATOM 1559 C CA . SER A 1 187 ? 2.537 -0.803 9.497 1.00 65.06 187 SER A CA 1
ATOM 1560 C C . SER A 1 187 ? 1.605 -2.008 9.569 1.00 65.06 187 SER A C 1
ATOM 1562 O O . SER A 1 187 ? 0.566 -1.939 10.216 1.00 65.06 187 SER A O 1
ATOM 1564 N N . VAL A 1 188 ? 1.974 -3.152 8.994 1.00 74.50 188 VAL A N 1
ATOM 1565 C CA . VAL A 1 188 ? 1.144 -4.365 9.033 1.00 74.50 188 VAL A CA 1
ATOM 1566 C C . VAL A 1 188 ? 1.782 -5.432 9.916 1.00 74.50 188 VAL A C 1
ATOM 1568 O O . VAL A 1 188 ? 2.950 -5.780 9.747 1.00 74.50 188 VAL A O 1
ATOM 1571 N N . LYS A 1 189 ? 0.993 -6.003 10.832 1.00 81.25 189 LYS A N 1
ATOM 1572 C CA . LYS A 1 189 ? 1.379 -7.188 11.610 1.00 81.25 189 LYS A CA 1
ATOM 1573 C C . LYS A 1 189 ? 0.842 -8.438 10.901 1.00 81.25 189 LYS A C 1
ATOM 1575 O O . LYS A 1 189 ? -0.364 -8.575 10.735 1.00 81.25 189 LYS A O 1
ATOM 1580 N N . PHE A 1 190 ? 1.735 -9.348 10.500 1.00 82.31 190 PHE A N 1
ATOM 1581 C CA . PHE A 1 190 ? 1.389 -10.648 9.902 1.00 82.31 190 PHE A CA 1
ATOM 1582 C C . PHE A 1 190 ? 0.895 -11.628 10.977 1.00 82.31 190 PHE A C 1
ATOM 1584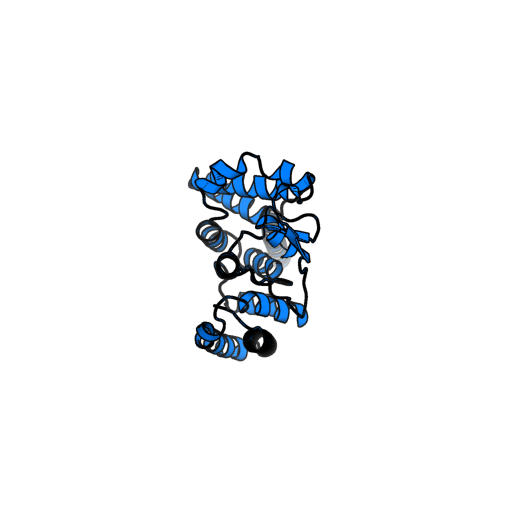 O O . PHE A 1 190 ? 1.581 -12.587 11.336 1.00 82.31 190 PHE A O 1
ATOM 1591 N N . ASP A 1 191 ? -0.273 -11.342 11.543 1.00 88.12 191 ASP A N 1
ATOM 1592 C CA . ASP A 1 191 ? -0.972 -12.234 12.461 1.00 88.12 191 ASP A CA 1
ATOM 1593 C C . ASP A 1 191 ? -2.017 -13.096 11.731 1.00 88.12 191 ASP A C 1
ATOM 1595 O O . ASP A 1 191 ? -2.273 -12.952 10.534 1.00 88.12 191 ASP A O 1
ATOM 1599 N N . THR A 1 192 ? -2.622 -14.026 12.463 1.00 90.00 192 THR A N 1
ATOM 1600 C CA . THR A 1 192 ? -3.635 -14.959 11.958 1.00 90.00 192 THR A CA 1
ATOM 1601 C C . THR A 1 192 ? -4.820 -14.247 11.295 1.00 90.00 192 THR A C 1
ATOM 1603 O O . THR A 1 192 ? -5.329 -14.703 10.273 1.00 90.00 192 THR A O 1
ATOM 1606 N N . MET A 1 193 ? -5.244 -13.105 11.845 1.00 90.75 193 MET A N 1
ATOM 1607 C CA . MET A 1 193 ? -6.349 -12.312 11.307 1.00 90.75 193 MET A CA 1
ATOM 1608 C C . MET A 1 193 ? -5.975 -11.694 9.959 1.00 90.75 193 MET A C 1
ATOM 1610 O O . MET A 1 193 ? -6.770 -11.748 9.021 1.00 90.75 193 MET A O 1
ATOM 1614 N N . PHE A 1 194 ? -4.763 -11.147 9.849 1.00 92.06 194 PHE A N 1
ATOM 1615 C CA . PHE A 1 194 ? -4.243 -10.622 8.592 1.00 92.06 194 PHE A CA 1
ATOM 1616 C C . PHE A 1 194 ? -4.185 -11.705 7.508 1.00 92.06 194 PHE A C 1
ATOM 1618 O O . PHE A 1 194 ? -4.666 -11.493 6.397 1.00 92.06 194 PHE A O 1
ATOM 1625 N N . ILE A 1 195 ? -3.658 -12.886 7.844 1.00 94.12 195 ILE A N 1
ATOM 1626 C CA . ILE A 1 195 ? -3.556 -14.013 6.905 1.00 94.12 195 ILE A CA 1
ATOM 1627 C C . ILE A 1 195 ? -4.933 -14.516 6.466 1.00 94.12 195 ILE A C 1
ATOM 1629 O O . ILE A 1 195 ? -5.127 -14.792 5.284 1.00 94.12 195 ILE A O 1
ATOM 1633 N N . ASN A 1 196 ? -5.907 -14.590 7.375 1.00 93.06 196 ASN A N 1
ATOM 1634 C CA . ASN A 1 196 ? -7.285 -14.925 7.008 1.00 93.06 196 ASN A CA 1
ATOM 1635 C C . ASN A 1 196 ? -7.910 -13.908 6.075 1.00 93.06 196 ASN A C 1
ATOM 1637 O O . ASN A 1 196 ? -8.600 -14.287 5.140 1.00 93.06 196 ASN A O 1
ATOM 1641 N N . MET A 1 197 ? -7.676 -12.623 6.322 1.00 94.75 197 MET A N 1
ATOM 1642 C CA . MET A 1 197 ? -8.183 -11.586 5.440 1.00 94.75 197 MET A CA 1
ATOM 1643 C C . MET A 1 197 ? -7.556 -11.706 4.053 1.00 94.75 197 MET A C 1
ATOM 1645 O O . MET A 1 197 ? -8.277 -11.715 3.060 1.00 94.75 197 MET A O 1
ATOM 1649 N N . LEU A 1 198 ? -6.234 -11.875 3.990 1.00 94.69 198 LEU A N 1
ATOM 1650 C CA . LEU A 1 198 ? -5.511 -12.055 2.736 1.00 94.69 198 LEU A CA 1
ATOM 1651 C C . LEU A 1 198 ? -5.977 -13.308 1.977 1.00 94.69 198 LEU A C 1
ATOM 1653 O O . LEU A 1 198 ? -6.078 -13.272 0.759 1.00 94.69 198 LEU A O 1
ATOM 1657 N N . SER A 1 199 ? -6.339 -14.390 2.674 1.00 96.50 199 SER A N 1
ATOM 1658 C CA . SER A 1 199 ? -6.800 -15.631 2.034 1.00 96.50 199 SER A CA 1
ATOM 1659 C C . SER A 1 199 ? -8.146 -15.508 1.307 1.00 96.50 199 SER A C 1
ATOM 1661 O O . SER A 1 199 ? -8.454 -16.356 0.469 1.00 96.50 199 SER A O 1
ATOM 1663 N N . THR A 1 200 ? -8.923 -14.453 1.584 1.00 96.81 200 THR A N 1
ATOM 1664 C CA . THR A 1 200 ? -10.178 -14.161 0.866 1.00 96.81 200 THR A CA 1
ATOM 1665 C C . THR A 1 200 ? -9.966 -13.555 -0.522 1.00 96.81 200 THR A C 1
ATOM 1667 O O . THR A 1 200 ? -10.913 -13.499 -1.302 1.00 96.81 200 THR A O 1
ATOM 1670 N N . TYR A 1 201 ? -8.744 -13.118 -0.835 1.00 96.56 201 TYR A N 1
ATOM 1671 C CA . TYR A 1 201 ? -8.381 -12.577 -2.141 1.00 96.56 201 TYR A CA 1
ATOM 1672 C C . TYR A 1 201 ? -8.050 -13.697 -3.140 1.00 96.56 201 TYR A C 1
ATOM 1674 O O . TYR A 1 201 ? -7.836 -14.865 -2.774 1.00 96.56 201 TYR A O 1
ATOM 1682 N N . THR A 1 202 ? -8.017 -13.340 -4.422 1.00 97.44 202 THR A N 1
ATOM 1683 C CA . THR A 1 202 ? -7.618 -14.250 -5.503 1.00 97.44 202 THR A CA 1
ATOM 1684 C C . THR A 1 202 ? -6.137 -14.625 -5.404 1.00 97.44 202 THR A C 1
ATOM 1686 O O . THR A 1 202 ? -5.340 -13.935 -4.765 1.00 97.44 202 THR A O 1
ATOM 1689 N N . ASP A 1 203 ? -5.744 -15.728 -6.044 1.00 97.94 203 ASP A N 1
ATOM 1690 C CA . ASP A 1 203 ? -4.342 -16.168 -6.052 1.00 97.94 203 ASP A CA 1
ATOM 1691 C C . ASP A 1 203 ? -3.408 -15.092 -6.630 1.00 97.94 203 ASP A C 1
ATOM 1693 O O . ASP A 1 203 ? -2.340 -14.845 -6.072 1.00 97.94 203 ASP A O 1
ATOM 1697 N N . GLU A 1 204 ? -3.829 -14.414 -7.702 1.00 96.38 204 GLU A N 1
ATOM 1698 C CA . GLU A 1 204 ? -3.076 -13.329 -8.344 1.00 96.38 204 GLU A CA 1
ATOM 1699 C C . GLU A 1 204 ? -2.904 -12.117 -7.423 1.00 96.38 204 GLU A C 1
ATOM 1701 O O . GLU A 1 204 ? -1.809 -11.564 -7.325 1.00 96.38 204 GLU A O 1
ATOM 1706 N N . GLU A 1 205 ? -3.949 -11.734 -6.686 1.00 95.62 205 GLU A N 1
ATOM 1707 C CA . GLU A 1 205 ? -3.885 -10.643 -5.708 1.00 95.62 205 GLU A CA 1
ATOM 1708 C C . GLU A 1 205 ? -2.943 -10.963 -4.550 1.00 95.62 205 GLU A C 1
ATOM 1710 O O . GLU A 1 205 ? -2.146 -10.114 -4.145 1.00 95.62 205 GLU A O 1
ATOM 1715 N N . ILE A 1 206 ? -2.983 -12.196 -4.041 1.00 96.12 206 ILE A N 1
ATOM 1716 C CA . ILE A 1 206 ? -2.091 -12.647 -2.967 1.00 96.12 206 ILE A CA 1
ATOM 1717 C C . ILE A 1 206 ? -0.636 -12.666 -3.454 1.00 96.12 206 ILE A C 1
ATOM 1719 O O . ILE A 1 206 ? 0.253 -12.173 -2.754 1.00 96.12 206 ILE A O 1
ATOM 1723 N N . LEU A 1 207 ? -0.385 -13.195 -4.657 1.00 95.00 207 LEU A N 1
ATOM 1724 C CA . LEU A 1 207 ? 0.940 -13.193 -5.284 1.00 95.00 207 LEU A CA 1
ATOM 1725 C C . LEU A 1 207 ? 1.463 -11.770 -5.456 1.00 95.00 207 LEU A C 1
ATOM 1727 O O . LEU A 1 207 ? 2.582 -11.464 -5.045 1.00 95.00 207 LEU A O 1
ATOM 1731 N N . SER A 1 208 ? 0.624 -10.889 -5.995 1.00 92.06 208 SER A N 1
ATOM 1732 C CA . SER A 1 208 ? 0.950 -9.488 -6.224 1.00 92.06 208 SER A CA 1
ATOM 1733 C C . SER A 1 208 ? 1.267 -8.746 -4.919 1.00 92.06 208 SER A C 1
ATOM 1735 O O . SER A 1 208 ? 2.275 -8.039 -4.846 1.00 92.06 208 SER A O 1
ATOM 1737 N N . PHE A 1 209 ? 0.476 -8.967 -3.862 1.00 91.31 209 PHE A N 1
ATOM 1738 C CA . PHE A 1 209 ? 0.725 -8.419 -2.527 1.00 91.31 209 PHE A CA 1
ATOM 1739 C C . PHE A 1 209 ? 2.099 -8.837 -1.985 1.00 91.31 209 PHE A C 1
ATOM 1741 O O . PHE A 1 209 ? 2.869 -7.996 -1.511 1.00 91.31 209 PHE A O 1
ATOM 1748 N N . PHE A 1 210 ? 2.424 -10.133 -2.046 1.00 90.19 210 PHE A N 1
ATOM 1749 C CA . PHE A 1 210 ? 3.704 -10.628 -1.539 1.00 90.19 210 PHE A CA 1
ATOM 1750 C C . PHE A 1 210 ? 4.880 -10.198 -2.405 1.00 90.19 210 PHE A C 1
ATOM 1752 O O . PHE A 1 210 ? 5.942 -9.904 -1.857 1.00 90.19 210 PHE A O 1
ATOM 1759 N N . TYR A 1 211 ? 4.693 -10.095 -3.720 1.00 89.06 211 TYR A N 1
ATOM 1760 C CA . TYR A 1 211 ? 5.708 -9.547 -4.607 1.00 89.06 211 TYR A CA 1
ATOM 1761 C C . TYR A 1 211 ? 6.059 -8.128 -4.182 1.00 89.06 211 TYR A C 1
ATOM 1763 O O . TYR A 1 211 ? 7.206 -7.885 -3.838 1.00 89.06 211 TYR A O 1
ATOM 1771 N N . CYS A 1 212 ? 5.069 -7.237 -4.047 1.00 84.94 212 CYS A N 1
ATOM 1772 C CA . CYS A 1 212 ? 5.275 -5.877 -3.542 1.00 84.94 212 CYS A CA 1
ATOM 1773 C C . CYS A 1 212 ? 5.983 -5.848 -2.175 1.00 84.94 212 CYS A C 1
ATOM 1775 O O . CYS A 1 212 ? 6.754 -4.932 -1.888 1.00 84.94 212 CYS A O 1
ATOM 1777 N N . TRP A 1 213 ? 5.702 -6.823 -1.305 1.00 82.81 213 TRP A N 1
ATOM 1778 C CA . TRP A 1 213 ? 6.289 -6.896 0.032 1.00 82.81 213 TRP A CA 1
ATOM 1779 C C . TRP A 1 213 ? 7.780 -7.273 0.019 1.00 82.81 213 TRP A C 1
ATOM 1781 O O . TRP A 1 213 ? 8.576 -6.729 0.796 1.00 82.81 213 TRP A O 1
ATOM 1791 N N . TYR A 1 214 ? 8.150 -8.253 -0.805 1.00 81.88 214 TYR A N 1
ATOM 1792 C CA . TYR A 1 214 ? 9.518 -8.773 -0.890 1.00 81.88 214 TYR A CA 1
ATOM 1793 C C . TYR A 1 214 ? 10.388 -8.019 -1.881 1.00 81.88 214 TYR A C 1
ATOM 1795 O O . TYR A 1 214 ? 11.600 -7.960 -1.687 1.00 81.88 214 TYR A O 1
ATOM 1803 N N . ASP A 1 215 ? 9.771 -7.424 -2.893 1.00 74.06 215 ASP A N 1
ATOM 1804 C CA . ASP A 1 215 ? 10.410 -6.524 -3.824 1.00 74.06 215 ASP A CA 1
ATOM 1805 C C . ASP A 1 215 ? 10.985 -5.346 -3.037 1.00 74.06 215 ASP A C 1
ATOM 1807 O O . ASP A 1 215 ? 10.274 -4.628 -2.345 1.00 74.06 215 ASP A O 1
ATOM 1811 N N . GLY A 1 216 ? 12.299 -5.200 -3.021 1.00 66.88 216 GLY A N 1
ATOM 1812 C CA . GLY A 1 216 ? 13.024 -4.196 -2.253 1.00 66.88 216 GLY A CA 1
ATOM 1813 C C . GLY A 1 216 ? 14.515 -4.445 -2.376 1.00 66.88 216 GLY A C 1
ATOM 1814 O O . GLY A 1 216 ? 14.898 -5.546 -2.768 1.00 66.88 216 GLY A O 1
ATOM 1815 N N . PRO A 1 217 ? 15.368 -3.449 -2.085 1.00 54.44 217 PRO A N 1
ATOM 1816 C CA . PRO A 1 217 ? 16.802 -3.655 -2.206 1.00 54.44 217 PRO A CA 1
ATOM 1817 C C . PRO A 1 217 ? 17.209 -4.790 -1.258 1.00 54.44 217 PRO A C 1
ATOM 1819 O O . PRO A 1 217 ? 16.792 -4.801 -0.096 1.00 54.44 217 PRO A O 1
ATOM 1822 N N . TYR A 1 218 ? 17.975 -5.745 -1.786 1.00 60.06 218 TYR A N 1
ATOM 1823 C CA . TYR A 1 218 ? 18.498 -6.909 -1.064 1.00 60.06 218 TYR A CA 1
ATOM 1824 C C . TYR A 1 218 ? 17.408 -7.892 -0.574 1.00 60.06 218 TYR A C 1
ATOM 1826 O O . TYR A 1 218 ? 17.176 -8.042 0.628 1.00 60.06 218 TYR A O 1
ATOM 1834 N N . PRO A 1 219 ? 16.708 -8.603 -1.481 1.00 58.91 219 PRO A N 1
ATOM 1835 C CA . PRO A 1 219 ? 15.755 -9.649 -1.088 1.00 58.91 219 PRO A CA 1
ATOM 1836 C C . PRO A 1 219 ? 16.432 -10.850 -0.399 1.00 58.91 219 PRO A C 1
ATOM 1838 O O . PRO A 1 219 ? 15.774 -11.576 0.352 1.00 58.91 219 PRO A O 1
ATOM 1841 N N . GLU A 1 220 ? 17.736 -11.039 -0.616 1.00 59.53 220 GLU A N 1
ATOM 1842 C CA . GLU A 1 220 ? 18.572 -12.066 0.021 1.00 59.53 220 GLU A CA 1
ATOM 1843 C C . GLU A 1 220 ? 18.704 -11.833 1.535 1.00 59.53 220 GLU A C 1
ATOM 1845 O O . GLU A 1 220 ? 18.521 -12.760 2.325 1.00 59.53 220 GLU A O 1
ATOM 1850 N N . ASP A 1 221 ? 18.835 -10.574 1.973 1.00 66.25 221 ASP A N 1
ATOM 1851 C CA . ASP A 1 221 ? 18.852 -10.201 3.399 1.00 66.25 221 ASP A CA 1
ATOM 1852 C C . ASP A 1 221 ? 17.533 -10.537 4.118 1.00 66.25 221 ASP A C 1
ATOM 1854 O O . ASP A 1 221 ? 17.434 -10.518 5.351 1.00 66.25 221 ASP A O 1
ATOM 1858 N N . ARG A 1 222 ? 16.489 -10.865 3.349 1.00 70.44 222 ARG A N 1
ATOM 1859 C CA . ARG A 1 222 ? 15.166 -11.233 3.856 1.00 70.44 222 ARG A CA 1
ATOM 1860 C C . ARG A 1 222 ? 14.929 -12.723 3.897 1.00 70.44 222 ARG A C 1
ATOM 1862 O O . ARG A 1 222 ? 13.854 -13.104 4.354 1.00 70.44 222 ARG A O 1
ATOM 1869 N N . GLU A 1 223 ? 15.883 -13.559 3.496 1.00 83.00 223 GLU A N 1
ATOM 1870 C CA . GLU A 1 223 ? 15.700 -15.010 3.502 1.00 83.00 223 GLU A CA 1
ATOM 1871 C C . GLU A 1 223 ? 15.268 -15.502 4.890 1.00 83.00 223 GLU A C 1
ATOM 1873 O O . GLU A 1 223 ? 14.253 -16.182 5.024 1.00 83.00 223 GLU A O 1
ATOM 1878 N N . LYS A 1 224 ? 15.945 -15.059 5.958 1.00 83.31 224 LYS A N 1
ATOM 1879 C CA . LYS A 1 224 ? 15.575 -15.416 7.342 1.00 83.31 224 LYS A CA 1
ATOM 1880 C C . LYS A 1 224 ? 14.144 -14.997 7.694 1.00 83.31 224 LYS A C 1
ATOM 1882 O O . LYS A 1 224 ? 13.410 -15.758 8.325 1.00 83.31 224 LYS A O 1
ATOM 1887 N N . LEU A 1 225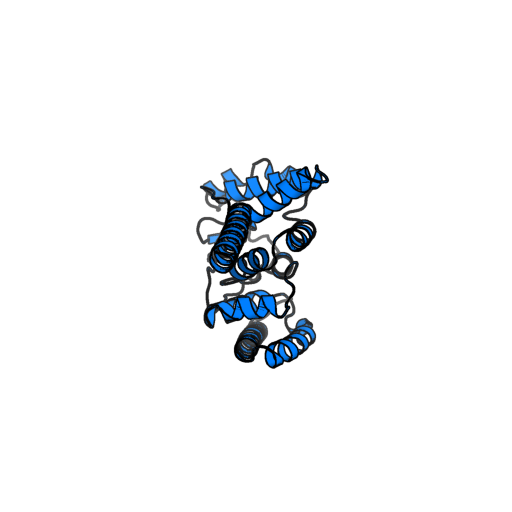 ? 13.735 -13.795 7.280 1.00 81.56 225 LEU A N 1
ATOM 1888 C CA . LEU A 1 225 ? 12.383 -13.282 7.512 1.00 81.56 225 LEU A CA 1
ATOM 1889 C C . LEU A 1 225 ? 11.339 -14.068 6.708 1.00 81.56 225 LEU A C 1
ATOM 1891 O O . LEU A 1 225 ? 10.266 -14.372 7.231 1.00 81.56 225 LEU A O 1
ATOM 1895 N N . TYR A 1 226 ? 11.654 -14.399 5.456 1.00 88.00 226 TYR A N 1
ATOM 1896 C CA . TYR A 1 226 ? 10.845 -15.251 4.595 1.00 88.00 226 TYR A CA 1
ATOM 1897 C C . TYR A 1 226 ? 10.662 -16.635 5.221 1.00 88.00 226 TYR A C 1
ATOM 1899 O O . TYR A 1 226 ? 9.521 -17.020 5.459 1.00 88.00 226 TYR A O 1
ATOM 1907 N N . GLN A 1 227 ? 11.743 -17.332 5.581 1.00 90.00 227 GLN A N 1
ATOM 1908 C CA . GLN A 1 227 ? 11.695 -18.678 6.167 1.00 90.00 227 GLN A CA 1
ATOM 1909 C C . GLN A 1 227 ? 10.855 -18.705 7.449 1.00 90.00 227 GLN A C 1
ATOM 1911 O O . GLN A 1 227 ? 9.971 -19.550 7.614 1.00 90.00 227 GLN A O 1
ATOM 1916 N N . TYR A 1 228 ? 11.070 -17.727 8.337 1.00 88.69 228 TYR A N 1
ATOM 1917 C CA . TYR A 1 228 ? 10.284 -17.576 9.561 1.00 88.69 228 TYR A CA 1
ATOM 1918 C C . TYR A 1 228 ? 8.784 -17.415 9.272 1.00 88.69 228 TYR A C 1
ATOM 1920 O O . TYR A 1 228 ? 7.950 -18.091 9.882 1.00 88.69 228 TYR A O 1
ATOM 1928 N N . ARG A 1 229 ? 8.422 -16.531 8.334 1.00 88.62 229 ARG A N 1
ATOM 1929 C CA . ARG A 1 229 ? 7.019 -16.286 7.972 1.00 88.62 229 ARG A CA 1
ATOM 1930 C C . ARG A 1 229 ? 6.405 -17.472 7.249 1.00 88.62 229 ARG A C 1
ATOM 1932 O O . ARG A 1 229 ? 5.273 -17.820 7.557 1.00 88.62 229 ARG A O 1
ATOM 1939 N N . TYR A 1 230 ? 7.141 -18.108 6.344 1.00 93.44 230 TYR A N 1
ATOM 1940 C CA . TYR A 1 230 ? 6.656 -19.239 5.562 1.00 93.44 230 TYR A CA 1
ATOM 1941 C C . TYR A 1 230 ? 6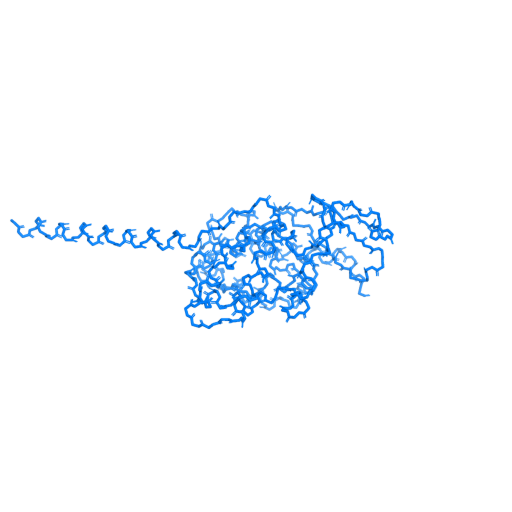.286 -20.389 6.480 1.00 93.44 230 TYR A C 1
ATOM 1943 O O . TYR A 1 230 ? 5.162 -20.873 6.400 1.00 93.44 230 TYR A O 1
ATOM 1951 N N . LYS A 1 231 ? 7.161 -20.741 7.431 1.00 94.06 231 LYS A N 1
ATOM 1952 C CA . LYS A 1 231 ? 6.863 -21.762 8.440 1.00 94.06 231 LYS A CA 1
ATOM 1953 C C . LYS A 1 231 ? 5.556 -21.457 9.184 1.00 94.06 231 LYS A C 1
ATOM 1955 O O . LYS A 1 231 ? 4.655 -22.288 9.201 1.00 94.06 231 LYS A O 1
ATOM 1960 N N . ARG A 1 232 ? 5.424 -20.243 9.731 1.00 91.81 232 ARG A N 1
ATOM 1961 C CA . ARG A 1 232 ? 4.241 -19.837 10.513 1.00 91.81 232 ARG A CA 1
ATOM 1962 C C . ARG A 1 232 ? 2.957 -19.784 9.691 1.00 91.81 232 ARG A C 1
ATOM 1964 O O . ARG A 1 232 ? 1.906 -20.201 10.164 1.00 91.81 232 ARG A O 1
ATOM 1971 N N . ILE A 1 233 ? 3.022 -19.236 8.480 1.00 94.44 233 ILE A N 1
ATOM 1972 C CA . ILE A 1 233 ? 1.855 -19.123 7.604 1.00 94.44 233 ILE A CA 1
ATOM 1973 C C . ILE A 1 233 ? 1.472 -20.508 7.093 1.00 94.44 233 ILE A C 1
ATOM 1975 O O . ILE A 1 233 ? 0.289 -20.797 7.048 1.00 94.44 233 ILE A O 1
ATOM 1979 N N . LYS A 1 234 ? 2.426 -21.392 6.778 1.00 96.25 234 LYS A N 1
ATOM 1980 C CA . LYS A 1 234 ? 2.148 -22.749 6.284 1.00 96.25 234 LYS A CA 1
ATOM 1981 C C . LYS A 1 234 ? 1.419 -23.612 7.305 1.00 96.25 234 LYS A C 1
ATOM 1983 O O . LYS A 1 234 ? 0.503 -24.331 6.926 1.00 96.25 234 LYS A O 1
ATOM 1988 N N . GLU A 1 235 ? 1.791 -23.511 8.580 1.00 92.69 235 GLU A N 1
ATOM 1989 C CA . GLU A 1 235 ? 1.087 -24.185 9.681 1.00 92.69 235 GLU A CA 1
ATOM 1990 C C . GLU A 1 235 ? -0.394 -23.772 9.758 1.00 92.69 235 GLU A C 1
ATOM 1992 O O . GLU A 1 235 ? -1.238 -24.564 10.168 1.00 92.69 235 GLU A O 1
ATOM 1997 N N . TYR A 1 236 ? -0.715 -22.544 9.345 1.00 91.81 236 TYR A N 1
ATOM 1998 C CA . TYR A 1 236 ? -2.041 -21.957 9.503 1.00 91.81 236 TYR A CA 1
ATOM 1999 C C . TYR A 1 236 ? -2.898 -21.950 8.225 1.00 91.81 236 TYR A C 1
ATOM 2001 O O . TYR A 1 236 ? -4.091 -22.239 8.254 1.00 91.81 236 TYR A O 1
ATOM 2009 N N . ASN A 1 237 ? -2.300 -21.578 7.098 1.00 96.31 237 ASN A N 1
ATOM 2010 C CA . ASN A 1 237 ? -2.924 -21.422 5.795 1.00 96.31 237 ASN A CA 1
ATOM 2011 C C . ASN A 1 237 ? -1.928 -21.826 4.684 1.00 96.31 237 ASN A C 1
ATOM 2013 O O . ASN A 1 237 ? -1.206 -20.974 4.151 1.00 96.31 237 ASN A O 1
ATOM 2017 N N . PRO A 1 238 ? -1.884 -23.123 4.318 1.00 96.88 238 PRO A N 1
ATOM 2018 C CA . PRO A 1 238 ? -0.948 -23.642 3.322 1.00 96.88 238 PRO A CA 1
ATOM 2019 C C . PRO A 1 238 ? -1.054 -22.953 1.958 1.00 96.88 238 PRO A C 1
ATOM 2021 O O . PRO A 1 238 ? -0.028 -22.653 1.358 1.00 96.88 238 PRO A O 1
ATOM 2024 N N . ARG A 1 239 ? -2.270 -22.627 1.489 1.00 97.56 239 ARG A N 1
ATOM 2025 C CA . ARG A 1 239 ? -2.477 -21.927 0.206 1.00 97.56 239 ARG A CA 1
ATOM 2026 C C . ARG A 1 239 ? -1.751 -20.584 0.187 1.00 97.56 239 ARG A C 1
ATOM 2028 O O . ARG A 1 239 ? -0.967 -20.326 -0.721 1.00 97.56 239 ARG A O 1
ATOM 2035 N N . VAL A 1 240 ? -1.975 -19.744 1.200 1.00 97.50 240 VAL A N 1
ATOM 2036 C CA . VAL A 1 240 ? -1.322 -18.426 1.288 1.00 97.50 240 VAL A CA 1
ATOM 2037 C C . VAL A 1 240 ? 0.197 -18.576 1.401 1.00 97.50 240 VAL A C 1
ATOM 2039 O O . VAL A 1 240 ? 0.927 -17.795 0.795 1.00 97.50 240 VAL A O 1
ATOM 2042 N N . ALA A 1 241 ? 0.688 -19.586 2.126 1.00 97.19 241 ALA A N 1
ATOM 2043 C CA . ALA A 1 241 ? 2.122 -19.842 2.248 1.00 97.19 241 ALA A CA 1
ATOM 2044 C C . ALA A 1 241 ? 2.776 -20.221 0.910 1.00 97.19 241 ALA A C 1
ATOM 2046 O O . ALA A 1 241 ? 3.844 -19.700 0.590 1.00 97.19 241 ALA A O 1
ATOM 2047 N N . GLU A 1 242 ? 2.147 -21.091 0.116 1.00 98.25 242 GLU A N 1
ATOM 2048 C CA . GLU A 1 242 ? 2.680 -21.476 -1.198 1.00 98.25 242 GLU A CA 1
ATOM 2049 C C . GLU A 1 242 ? 2.652 -20.307 -2.194 1.00 98.25 242 GLU A C 1
ATOM 2051 O O . GLU A 1 242 ? 3.614 -20.102 -2.934 1.00 98.25 242 GLU A O 1
ATOM 2056 N N . LEU A 1 243 ? 1.608 -19.471 -2.164 1.00 98.12 243 LEU A N 1
ATOM 2057 C CA . LEU A 1 243 ? 1.558 -18.244 -2.970 1.00 98.12 243 LEU A CA 1
ATOM 2058 C C . LEU A 1 243 ? 2.641 -17.243 -2.535 1.00 98.12 243 LEU A C 1
ATOM 2060 O O . LEU A 1 243 ? 3.323 -16.663 -3.377 1.00 98.12 243 LEU A O 1
ATOM 2064 N N . MET A 1 244 ? 2.870 -17.090 -1.229 1.00 95.31 244 MET A N 1
ATOM 2065 C CA . MET A 1 244 ? 3.965 -16.271 -0.703 1.00 95.31 244 MET A CA 1
ATOM 2066 C C . MET A 1 244 ? 5.333 -16.754 -1.193 1.00 95.31 244 MET A C 1
ATOM 2068 O O . MET A 1 244 ? 6.158 -15.942 -1.610 1.00 95.31 244 MET A O 1
ATOM 2072 N N . LYS A 1 245 ? 5.569 -18.070 -1.148 1.00 96.06 245 LYS A N 1
ATOM 2073 C CA . LYS A 1 245 ? 6.796 -18.696 -1.649 1.00 96.06 245 LYS A CA 1
ATOM 2074 C C . LYS A 1 245 ? 6.999 -18.401 -3.133 1.00 96.06 245 LYS A C 1
ATOM 2076 O O . LYS A 1 245 ? 8.054 -17.895 -3.500 1.00 96.06 245 LYS A O 1
ATOM 2081 N N . LYS A 1 246 ? 5.974 -18.619 -3.960 1.00 96.62 246 LYS A N 1
ATOM 2082 C CA . LYS A 1 246 ? 6.026 -18.340 -5.403 1.00 96.62 246 LYS A CA 1
ATOM 2083 C C . LYS A 1 246 ? 6.326 -16.864 -5.701 1.00 96.62 246 LYS A C 1
ATOM 2085 O O . LYS A 1 246 ? 7.109 -16.568 -6.601 1.00 96.62 246 LYS A O 1
ATOM 2090 N N . ALA A 1 247 ? 5.746 -15.937 -4.936 1.00 93.44 247 ALA A N 1
ATOM 2091 C CA . ALA A 1 247 ? 6.051 -14.513 -5.060 1.00 93.44 247 ALA A CA 1
ATOM 2092 C C . ALA A 1 247 ? 7.513 -14.194 -4.701 1.00 93.44 247 ALA A C 1
ATOM 2094 O O . ALA A 1 247 ? 8.176 -13.462 -5.433 1.00 93.44 247 ALA A O 1
ATOM 2095 N N . TYR A 1 248 ? 8.026 -14.765 -3.606 1.00 91.31 248 TYR A N 1
ATOM 2096 C CA . TYR A 1 248 ? 9.415 -14.581 -3.175 1.00 91.31 248 TYR A CA 1
ATOM 2097 C C . TYR A 1 248 ? 10.419 -15.137 -4.195 1.00 91.31 248 TYR A C 1
ATOM 2099 O O . TYR A 1 248 ? 11.368 -14.448 -4.561 1.00 91.31 248 TYR A O 1
ATOM 2107 N N . GLU A 1 249 ? 10.173 -16.339 -4.717 1.00 91.62 249 GLU A N 1
ATOM 2108 C CA . GLU A 1 249 ? 11.005 -16.964 -5.753 1.00 91.62 249 GLU A CA 1
ATOM 2109 C C . GLU A 1 249 ? 11.050 -16.127 -7.038 1.00 91.62 249 GLU A C 1
ATOM 2111 O O . GLU A 1 249 ? 12.114 -15.985 -7.637 1.00 91.62 249 GLU A O 1
ATOM 2116 N N . ALA A 1 250 ? 9.935 -15.506 -7.438 1.00 90.56 250 ALA A N 1
ATOM 2117 C CA . ALA A 1 250 ? 9.924 -14.609 -8.593 1.00 90.56 250 ALA A CA 1
ATOM 2118 C C . ALA A 1 250 ? 10.730 -13.324 -8.360 1.00 90.56 250 ALA A C 1
ATOM 2120 O O . ALA A 1 250 ? 11.380 -12.842 -9.288 1.00 90.56 250 ALA A O 1
ATOM 2121 N N . VAL A 1 251 ? 10.715 -12.775 -7.137 1.00 86.69 251 VAL A N 1
ATOM 2122 C CA . VAL A 1 251 ? 11.589 -11.647 -6.776 1.00 86.69 251 VAL A CA 1
ATOM 2123 C C . VAL A 1 251 ? 13.052 -12.075 -6.904 1.00 86.69 251 VAL A C 1
ATOM 2125 O O . VAL A 1 251 ? 13.806 -11.407 -7.603 1.00 86.69 251 VAL A O 1
ATOM 2128 N N . LEU A 1 252 ? 13.450 -13.210 -6.319 1.00 86.12 252 LEU A N 1
ATOM 2129 C CA . LEU A 1 252 ? 14.829 -13.712 -6.412 1.00 86.12 252 LEU A CA 1
ATOM 2130 C C . LEU A 1 252 ? 15.268 -13.967 -7.860 1.00 86.12 252 LEU A C 1
ATOM 2132 O O . LEU A 1 252 ? 16.347 -13.535 -8.260 1.00 86.12 252 LEU A O 1
ATOM 2136 N N . ALA A 1 253 ? 14.422 -14.618 -8.663 1.00 87.12 253 ALA A N 1
ATOM 2137 C CA . ALA A 1 253 ? 14.714 -14.893 -10.067 1.00 87.12 253 ALA A CA 1
ATOM 2138 C C . ALA A 1 253 ? 14.904 -13.602 -10.874 1.00 87.12 253 ALA A C 1
ATOM 2140 O O . ALA A 1 253 ? 15.825 -13.510 -11.685 1.00 87.12 253 ALA A O 1
ATOM 2141 N N . ARG A 1 254 ? 14.070 -12.580 -10.638 1.00 83.31 254 ARG A N 1
ATOM 2142 C CA . ARG A 1 254 ? 14.249 -11.265 -11.262 1.00 83.31 254 ARG A CA 1
ATOM 2143 C C . ARG A 1 254 ? 15.578 -10.641 -10.846 1.00 83.31 254 ARG A C 1
ATOM 2145 O O . ARG A 1 254 ? 16.349 -10.228 -11.706 1.00 83.31 254 ARG A O 1
ATOM 2152 N N . PHE A 1 255 ? 15.860 -10.621 -9.543 1.00 77.31 255 PHE A N 1
ATOM 2153 C CA . PHE A 1 255 ? 17.089 -10.039 -9.012 1.00 77.31 255 PHE A CA 1
ATOM 2154 C C . PHE A 1 255 ? 18.350 -10.715 -9.566 1.00 77.31 255 PHE A C 1
ATOM 2156 O O . PHE A 1 255 ? 19.307 -10.017 -9.873 1.00 77.31 255 PHE A O 1
ATOM 2163 N N . ALA A 1 256 ? 18.341 -12.035 -9.762 1.00 79.75 256 ALA A N 1
ATOM 2164 C CA . ALA A 1 256 ? 19.464 -12.756 -10.363 1.00 79.75 256 ALA A CA 1
ATOM 2165 C C . ALA A 1 256 ? 19.681 -12.426 -11.854 1.00 79.75 256 ALA A C 1
ATOM 2167 O O . ALA A 1 256 ? 20.809 -12.476 -12.342 1.00 79.75 256 ALA A O 1
ATOM 2168 N N . ASN A 1 257 ? 18.608 -12.099 -12.582 1.00 76.44 257 ASN A N 1
ATOM 2169 C CA . ASN A 1 257 ? 18.648 -11.839 -14.025 1.00 76.44 257 ASN A CA 1
ATOM 2170 C C . ASN A 1 257 ? 18.910 -10.366 -14.374 1.00 76.44 257 ASN A C 1
ATOM 2172 O O . ASN A 1 257 ? 19.451 -10.062 -15.438 1.00 76.44 257 ASN A O 1
ATOM 2176 N N . GLU A 1 258 ? 18.525 -9.440 -13.500 1.00 72.88 258 GLU A N 1
ATOM 2177 C CA . GLU A 1 258 ? 18.803 -8.017 -13.665 1.00 72.88 258 GLU A CA 1
ATOM 2178 C C . GLU A 1 258 ? 20.264 -7.740 -13.272 1.00 72.88 258 GLU A C 1
ATOM 2180 O O . GLU A 1 258 ? 20.697 -8.043 -12.164 1.00 72.88 258 GLU A O 1
ATOM 2185 N N . LYS A 1 259 ? 21.069 -7.165 -14.180 1.00 57.78 259 LYS A N 1
ATOM 2186 C CA . LYS A 1 259 ? 22.416 -6.686 -13.832 1.00 57.78 259 LYS A CA 1
ATOM 2187 C C . LYS A 1 259 ? 22.282 -5.465 -12.926 1.00 57.78 259 LYS A C 1
ATOM 2189 O O . LYS A 1 259 ? 22.207 -4.331 -13.401 1.00 57.78 259 LYS A O 1
ATOM 2194 N N . TRP A 1 260 ? 22.255 -5.695 -11.619 1.00 57.00 260 TRP A N 1
ATOM 2195 C CA . TRP A 1 260 ? 22.333 -4.635 -10.621 1.00 57.00 260 TRP A CA 1
ATOM 2196 C C . TRP A 1 260 ? 23.741 -4.048 -10.659 1.00 57.00 260 TRP A C 1
ATOM 2198 O O . TRP A 1 260 ? 24.678 -4.563 -10.055 1.00 57.00 260 TRP A O 1
ATOM 2208 N N . HIS A 1 261 ? 23.910 -2.984 -11.438 1.00 41.25 261 HIS A N 1
ATOM 2209 C CA . HIS A 1 261 ? 25.096 -2.150 -11.348 1.00 41.25 261 HIS A CA 1
ATOM 2210 C C . HIS A 1 261 ? 25.000 -1.382 -10.024 1.00 41.25 261 HIS A C 1
ATOM 2212 O O . HIS A 1 261 ? 24.246 -0.409 -9.934 1.00 41.25 261 HIS A O 1
ATOM 2218 N N . TYR A 1 262 ? 25.696 -1.873 -9.000 1.00 42.75 262 TYR A N 1
ATOM 2219 C CA . TYR A 1 262 ? 25.967 -1.132 -7.769 1.00 42.75 262 TYR A CA 1
ATOM 2220 C C . TYR A 1 262 ? 26.959 0.000 -8.044 1.00 42.75 262 TYR A C 1
ATOM 2222 O O . TYR A 1 262 ? 27.877 -0.212 -8.870 1.00 42.75 262 TYR A O 1
#

pLDDT: mean 78.32, std 15.54, range [41.25, 98.25]

Secondary structure (DSSP, 8-state):
-HHHHHHHHHHHHHHHHHHHHHHHHHTTPPPP-SSHHHHHHHHHHHHHHHHT--HHHHHHHHHHHHHHS-SSHHHHHHHH-SSEETTEEEEETT------PPPPSSS---PEEEEESSGGGS-HHHHHHTTSTHHHHHHHHTTT-HHHHHHHHHHHS-HHHHHHHHHHTTTT----STTHHHHHHSS----HHHHHHHHTS-HHHHHHHHHHHH-SS-SGGGHHHHHHHHHHHHHH-HHHHHHHHHHHHHHHHHHHHS----

Sequence (262 aa):
MKNKLKYLVLLLLINVLVSQGCKQQDKYTDEKFDSIVGRRLALLKYAKKIYESEGKKRKEYLIKYFNAFPRDFKTFFHLNYNNYHEDTLYKEYSDHSRYIFSHNPWLGFYPVIKSVASEKEMPQALLSEKFGPTQEIIGKYNRFDCYGIMDEIRELIPKDIYNKKMIAVRIGGFNTGPDGYRYASGSVKFDTMFINMLSTYTDEEILSFFYCWYDGPYPEDREKLYQYRYKRIKEYNPRVAELMKKAYEAVLARFANEKWHY

Radius of gyration: 21.62 Å; chains: 1; bounding box: 72×50×52 Å

Organism: Amoebophilus asiaticus (strain 5a2) (NCBI:txid452471)